Protein AF-A0A1G0NP08-F1 (afdb_monomer_lite)

Radius of gyration: 35.67 Å; chains: 1; bounding box: 96×54×101 Å

Sequence (300 aa):
MKPKILCPECQTEIKLGTEVCPKCGKSLEWSDVESDPRSDSLGASDYESDSAGRSCPSCGSPNTAEAEYCSSCGVRLQGAKGKQQRKSAQRSDRSRDARKKDAESSPLFSPKVIFGFLGVLVIFVLAMEFFSGREQAPVSLQSNPGTQQLQMPAANLQIAAQITDLEKQVAANPTDYTSMLTLANLAHDGRFFDKAIAYYKRYLEKNPKDANARVDLGICYFETDKLDEAQAEMKSALKYDPKHIQAHFNLGIVTLKARKFQESNEWFRKTIAIAPPNSEMGQQAKQFLEQHSSPLIQNK

Foldseek 3Di:
DDDFFADPPPRDTDDPPDQADPPPRDGDDPVPRDDDPPPPDDDDDDPDDDFPWDADPVPRDTHTPQDQADPPPRHGDPDNDDPDDDDDDDDDDDDDDDDDDDDDDDDPDDPVVVCVVVVVVVVVVVVVVVVVPDDDDPDDPDDDDDPPPVCLPPVLVVLVVVLVVLVVVCVVPVPPLVSLQVSLVSCLVSLVLVSNLVSLVSSCVPVVLPLVSLQSNLVSCVSVVVLVSSLVSLVSSCVNVVLPLSSLLVNLVSCVVVVVLVSNLVSLVSSLVRPPPPDPSVVVSVVSCVVRVDPVSVPD

pLDDT: mean 76.41, std 22.99, range [31.27, 98.81]

Secondary structure (DSSP, 8-state):
-PPPEE-TTT--EE-TT-SB-TTT--B--TTS----TT---------------EE-TTT--EE-TT-SB-TTT--B-TT----------------------------S--HHHHHHHHHHHHHHHHHHHHHT---------------------HHHHHHHHHHHHHHHHHHH-TT-HHHHHHHHHHHHHTT-HHHHHHHHHHHHTT-TT-HHHHHHHHHHHHHTT-HHHHHHHHHHHHHH-TT-HHHHHHHHHHHHHTT-HHHHHHHHHHHHHHSPTT-HHHHHHHHHHHHH--TTTTT-

Structure (mmCIF, N/CA/C/O backbone):
data_AF-A0A1G0NP08-F1
#
_entry.id   AF-A0A1G0NP08-F1
#
loop_
_atom_site.group_PDB
_atom_site.id
_atom_site.type_symbol
_atom_site.label_atom_id
_atom_site.label_alt_id
_atom_site.label_comp_id
_atom_site.label_asym_id
_atom_site.label_entity_id
_atom_site.label_seq_id
_atom_site.pdbx_PDB_ins_code
_atom_site.Cartn_x
_atom_site.Cartn_y
_atom_site.Cartn_z
_atom_site.occupancy
_atom_site.B_iso_or_equiv
_atom_site.auth_seq_id
_atom_site.auth_comp_id
_atom_site.auth_asym_id
_atom_site.auth_atom_id
_atom_site.pdbx_PDB_model_num
ATOM 1 N N . MET A 1 1 ? -15.945 5.885 55.035 1.00 49.22 1 MET A N 1
ATOM 2 C CA . MET A 1 1 ? -15.048 7.045 54.817 1.00 49.22 1 MET A CA 1
ATOM 3 C C . MET A 1 1 ? -14.572 6.978 53.373 1.00 49.22 1 MET A C 1
ATOM 5 O O . MET A 1 1 ? -14.264 5.880 52.935 1.00 49.22 1 MET A O 1
ATOM 9 N N . LYS A 1 2 ? -14.609 8.074 52.602 1.00 54.34 2 LYS A N 1
ATOM 10 C CA . LYS A 1 2 ? -14.154 8.047 51.198 1.00 54.34 2 LYS A CA 1
ATOM 11 C C . LYS A 1 2 ? -12.621 7.917 51.168 1.00 54.34 2 LYS A C 1
ATOM 13 O O . LYS A 1 2 ? -11.985 8.642 51.937 1.00 54.34 2 LYS A O 1
ATOM 18 N N . PRO A 1 3 ? -12.037 7.029 50.345 1.00 64.12 3 PRO A N 1
ATOM 19 C CA . PRO A 1 3 ? -10.587 6.912 50.241 1.00 64.12 3 PRO A CA 1
ATOM 20 C C . PRO A 1 3 ? -10.003 8.221 49.698 1.00 64.12 3 PRO A C 1
ATOM 22 O O . PRO A 1 3 ? -10.537 8.806 48.753 1.00 64.12 3 PRO A O 1
ATOM 25 N N . LYS A 1 4 ? -8.935 8.703 50.338 1.00 81.31 4 LYS A N 1
ATOM 26 C CA . LYS A 1 4 ? -8.195 9.893 49.909 1.00 81.31 4 LYS A CA 1
ATOM 27 C C . LYS A 1 4 ? -7.106 9.467 48.934 1.00 81.31 4 LYS A C 1
ATOM 29 O O . LYS A 1 4 ? -6.349 8.554 49.243 1.00 81.31 4 LYS A O 1
ATOM 34 N N . ILE A 1 5 ? -7.015 10.137 47.790 1.00 84.94 5 ILE A N 1
ATOM 35 C CA . ILE A 1 5 ? -5.965 9.892 46.796 1.00 84.94 5 ILE A CA 1
ATOM 36 C C . ILE A 1 5 ? -4.856 10.913 47.045 1.00 84.94 5 ILE A C 1
ATOM 38 O O . ILE A 1 5 ? -5.128 12.113 47.105 1.00 84.94 5 ILE A O 1
ATOM 42 N N . LEU A 1 6 ? -3.621 10.449 47.221 1.00 87.19 6 LEU A N 1
ATOM 43 C CA . LEU A 1 6 ? -2.468 11.300 47.511 1.00 87.19 6 LEU A CA 1
ATOM 44 C C . LEU A 1 6 ? -1.509 11.319 46.321 1.00 87.19 6 LEU A C 1
ATOM 46 O O . LEU A 1 6 ? -1.259 10.294 45.694 1.00 87.19 6 LEU A O 1
ATOM 50 N N . CYS A 1 7 ? -0.951 12.490 46.016 1.00 84.75 7 CYS A N 1
ATOM 51 C CA . CYS A 1 7 ? 0.122 12.604 45.034 1.00 84.75 7 CYS A CA 1
ATOM 52 C C . CYS A 1 7 ? 1.361 11.822 45.517 1.00 84.75 7 CYS A C 1
ATOM 54 O O . CYS A 1 7 ? 1.831 12.096 46.626 1.00 84.75 7 CYS A O 1
ATOM 56 N N . PRO A 1 8 ? 1.950 10.935 44.693 1.00 84.25 8 PRO A N 1
ATOM 57 C CA . PRO A 1 8 ? 3.065 10.083 45.112 1.00 84.25 8 PRO A CA 1
ATOM 58 C C . PRO A 1 8 ? 4.340 10.8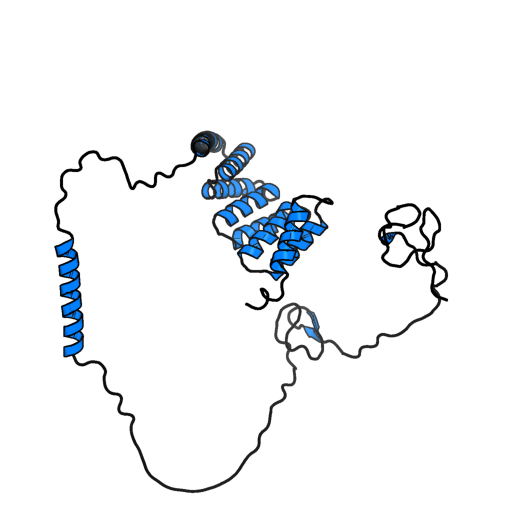65 45.459 1.00 84.25 8 PRO A C 1
ATOM 60 O O . PRO A 1 8 ? 5.184 10.371 46.198 1.00 84.25 8 PRO A O 1
ATOM 63 N N . GLU A 1 9 ? 4.490 12.094 44.960 1.00 89.06 9 GLU A N 1
ATOM 64 C CA . GLU A 1 9 ? 5.708 12.889 45.151 1.00 89.06 9 GLU A CA 1
ATOM 65 C C . GLU A 1 9 ? 5.615 13.903 46.293 1.00 89.06 9 GLU A C 1
ATOM 67 O O . GLU A 1 9 ? 6.567 14.066 47.048 1.00 89.06 9 GLU A O 1
ATOM 72 N N . CYS A 1 10 ? 4.474 14.578 46.455 1.00 90.69 10 CYS A N 1
ATOM 73 C CA . CYS A 1 10 ? 4.324 15.642 47.457 1.00 90.69 10 CYS A CA 1
ATOM 74 C C . CYS A 1 10 ? 3.239 15.374 48.510 1.00 90.69 10 CYS A C 1
ATOM 76 O O . CYS A 1 10 ? 2.942 16.265 49.314 1.00 90.69 10 CYS A O 1
ATOM 78 N N . GLN A 1 11 ? 2.623 14.184 48.481 1.00 89.62 11 GLN A N 1
ATOM 79 C CA . GLN A 1 11 ? 1.638 13.695 49.458 1.00 89.62 11 GLN A CA 1
ATOM 80 C C . GLN A 1 11 ? 0.413 14.608 49.639 1.00 89.62 11 GLN A C 1
ATOM 82 O O . GLN A 1 11 ? -0.258 14.596 50.667 1.00 89.62 11 GLN A O 1
ATOM 87 N N . THR A 1 12 ? 0.112 15.438 48.639 1.00 89.56 12 THR A N 1
ATOM 88 C CA . THR A 1 12 ? -1.056 16.328 48.659 1.00 89.56 12 THR A CA 1
ATOM 89 C C . THR A 1 12 ? -2.285 15.594 48.149 1.00 89.56 12 THR A C 1
ATOM 91 O O . THR A 1 12 ? -2.185 14.827 47.193 1.00 89.56 12 THR A O 1
ATOM 94 N N . GLU A 1 13 ? -3.432 15.829 48.784 1.00 90.69 13 GLU A N 1
ATOM 95 C CA . GLU A 1 13 ? -4.708 15.227 48.394 1.00 90.69 13 GLU A CA 1
ATOM 96 C C . GLU A 1 13 ? -5.130 15.724 47.002 1.00 90.69 13 GLU A C 1
ATOM 98 O O . GLU A 1 13 ? -5.158 16.928 46.736 1.00 90.69 13 GLU A O 1
ATOM 103 N N . ILE A 1 14 ? -5.427 14.786 46.104 1.00 88.12 14 ILE A N 1
ATOM 104 C CA . ILE A 1 14 ? -5.796 15.031 44.705 1.00 88.12 14 ILE A CA 1
ATOM 105 C C . ILE A 1 14 ? -7.137 14.364 44.380 1.00 88.12 14 ILE A C 1
ATOM 107 O O . ILE A 1 14 ? -7.556 13.410 45.034 1.00 88.12 14 ILE A O 1
ATOM 111 N N . LYS A 1 15 ? -7.840 14.878 43.365 1.00 87.38 15 LYS A N 1
ATOM 112 C CA . LYS A 1 15 ? -9.115 14.309 42.898 1.00 87.38 15 LYS A CA 1
ATOM 113 C C . LYS A 1 15 ? -8.871 13.254 41.818 1.00 87.38 15 LYS A C 1
ATOM 115 O O . LYS A 1 15 ? -7.939 13.394 41.025 1.00 87.38 15 LYS A O 1
ATOM 120 N N . LEU A 1 16 ? -9.741 12.245 41.756 1.00 80.50 16 LEU A N 1
ATOM 121 C CA . LEU A 1 16 ? -9.755 11.253 40.676 1.00 80.50 16 LEU A CA 1
ATOM 122 C C . LEU A 1 16 ? -9.834 11.961 39.309 1.00 80.50 16 LEU A C 1
ATOM 124 O O . LEU A 1 16 ? -10.677 12.841 39.135 1.00 80.50 16 LEU A O 1
ATOM 128 N N . GLY A 1 17 ? -8.952 11.606 38.372 1.00 79.00 17 GLY A N 1
ATOM 129 C CA . GLY A 1 17 ? -8.873 12.217 37.036 1.00 79.00 17 GLY A CA 1
ATOM 130 C C . GLY A 1 17 ? -8.026 13.494 36.931 1.00 79.00 17 GLY A C 1
ATOM 131 O O . GLY A 1 17 ? -8.016 14.133 35.887 1.00 79.00 17 GLY A O 1
ATOM 132 N N . THR A 1 18 ? -7.306 13.891 37.985 1.00 83.69 18 THR A N 1
ATOM 133 C CA . THR A 1 18 ? -6.294 14.962 37.903 1.00 83.69 18 THR A CA 1
ATOM 134 C C . THR A 1 18 ? -5.079 14.499 37.081 1.00 83.69 18 THR A C 1
ATOM 136 O O . THR A 1 18 ? -4.408 13.552 37.474 1.00 83.69 18 THR A O 1
ATOM 139 N N . GLU A 1 19 ? -4.764 15.169 35.970 1.00 87.25 19 GLU A N 1
ATOM 140 C CA . GLU A 1 19 ? -3.616 14.819 35.105 1.00 87.25 19 GLU A CA 1
ATOM 141 C C . GLU A 1 19 ? -2.275 15.370 35.618 1.00 87.25 19 GLU A C 1
ATOM 143 O O . GLU A 1 19 ? -1.219 14.794 35.360 1.00 87.25 19 GLU A O 1
ATOM 148 N N . VAL A 1 20 ? -2.304 16.484 36.359 1.00 90.38 20 VAL A N 1
ATOM 149 C CA . VAL A 1 20 ? -1.112 17.158 36.892 1.00 90.38 20 VAL A CA 1
ATOM 150 C C . VAL A 1 20 ? -1.356 17.598 38.332 1.00 90.38 20 VAL A C 1
ATOM 152 O O . VAL A 1 20 ? -2.355 18.251 38.633 1.00 90.38 20 VAL A O 1
ATOM 155 N N . CYS A 1 21 ? -0.438 17.268 39.243 1.00 88.44 21 CYS A N 1
ATOM 156 C CA . CYS A 1 21 ? -0.546 17.669 40.640 1.00 88.44 21 CYS A CA 1
ATOM 157 C C . CYS A 1 21 ? -0.513 19.206 40.773 1.00 88.44 21 CYS A C 1
ATOM 159 O O . CYS A 1 21 ? 0.484 19.822 40.393 1.00 88.44 21 CYS A O 1
ATOM 161 N N . PRO A 1 22 ? -1.521 19.841 41.400 1.00 86.94 22 PRO A N 1
ATOM 162 C CA . PRO A 1 22 ? -1.592 21.300 41.501 1.00 86.94 22 PRO A CA 1
ATOM 163 C C . PRO A 1 22 ? -0.536 21.910 42.433 1.00 86.94 22 PRO A C 1
ATOM 165 O O . PRO A 1 22 ? -0.351 23.122 42.428 1.00 86.94 22 PRO A O 1
ATOM 168 N N . LYS A 1 23 ? 0.141 21.095 43.257 1.00 91.75 23 LYS A N 1
ATOM 169 C CA . LYS A 1 23 ? 1.166 21.570 44.195 1.00 91.75 23 LYS A CA 1
ATOM 170 C C . LYS A 1 23 ? 2.585 21.446 43.646 1.00 91.75 23 LYS A C 1
ATOM 172 O O . LYS A 1 23 ? 3.348 22.395 43.769 1.00 91.75 23 LYS A O 1
ATOM 177 N N . CYS A 1 24 ? 2.957 20.287 43.096 1.00 91.00 24 CYS A N 1
ATOM 178 C CA . CYS A 1 24 ? 4.326 20.039 42.623 1.00 91.00 24 CYS A CA 1
ATOM 179 C C . CYS A 1 24 ? 4.470 20.001 41.096 1.00 91.00 24 CYS A C 1
ATOM 181 O O . CYS A 1 24 ? 5.590 19.945 40.607 1.00 91.00 24 CYS A O 1
ATOM 183 N N . GLY A 1 25 ? 3.369 20.032 40.338 1.00 87.06 25 GLY A N 1
ATOM 184 C CA . GLY A 1 25 ? 3.409 20.024 38.873 1.00 87.06 25 GLY A CA 1
ATOM 185 C C . GLY A 1 25 ? 3.711 18.662 38.242 1.00 87.06 25 GLY A C 1
ATOM 186 O O . GLY A 1 25 ? 3.886 18.584 37.030 1.00 87.06 25 GLY A O 1
ATOM 187 N N . LYS A 1 26 ? 3.760 17.578 39.026 1.00 87.00 26 LYS A N 1
ATOM 188 C CA . LYS A 1 26 ? 3.987 16.225 38.501 1.00 87.00 26 LYS A CA 1
ATOM 189 C C . LYS A 1 26 ? 2.815 15.733 37.667 1.00 87.00 26 LYS A C 1
ATOM 191 O O . LYS A 1 26 ? 1.680 15.775 38.141 1.00 87.00 26 LYS A O 1
ATOM 196 N N . SER A 1 27 ? 3.104 15.221 36.474 1.00 88.19 27 SER A N 1
ATOM 197 C CA . SER A 1 27 ? 2.138 14.467 35.676 1.00 88.19 27 SER A CA 1
ATOM 198 C C . SER A 1 27 ? 1.813 13.140 36.368 1.00 88.19 27 SER A C 1
ATOM 200 O O . SER A 1 27 ? 2.706 12.469 36.888 1.00 88.19 27 SER A O 1
ATOM 202 N N . LEU A 1 28 ? 0.526 12.817 36.449 1.00 83.88 28 LEU A N 1
ATOM 203 C CA . LEU A 1 28 ? -0.001 11.657 37.157 1.00 83.88 28 LEU A CA 1
ATOM 204 C C . LEU A 1 28 ? -0.476 10.625 36.130 1.00 83.88 28 LEU A C 1
ATOM 206 O O . LEU A 1 28 ? -1.482 10.843 35.456 1.00 83.88 28 LEU A O 1
ATOM 210 N N . GLU A 1 29 ? 0.226 9.496 36.034 1.00 77.94 29 GLU A N 1
ATOM 211 C CA . GLU A 1 29 ? -0.256 8.328 35.294 1.00 77.94 29 GLU A CA 1
ATOM 212 C C . GLU A 1 29 ? -1.091 7.443 36.230 1.00 77.94 29 GLU A C 1
ATOM 214 O O . GLU A 1 29 ? -0.631 6.967 37.267 1.00 77.94 29 GLU A O 1
ATOM 219 N N . TRP A 1 30 ? -2.366 7.257 35.885 1.00 68.06 30 TRP A N 1
ATOM 220 C CA . TRP A 1 30 ? -3.355 6.567 36.724 1.00 68.06 30 TRP A CA 1
ATOM 221 C C . TRP A 1 30 ? -3.182 5.040 36.757 1.00 68.06 30 TRP A C 1
ATOM 223 O O . TRP A 1 30 ? -3.922 4.366 37.469 1.00 68.06 30 TRP A O 1
ATOM 233 N N . SER A 1 31 ? -2.207 4.501 36.019 1.00 60.66 31 SER A N 1
ATOM 234 C CA . SER A 1 31 ? -1.764 3.105 36.115 1.00 60.66 31 SER A CA 1
ATOM 235 C C . SER A 1 31 ? -1.008 2.804 37.411 1.00 60.66 31 SER A C 1
ATOM 237 O O . SER A 1 31 ? -0.974 1.648 37.820 1.00 60.66 31 SER A O 1
ATOM 239 N N . ASP A 1 32 ? -0.457 3.831 38.068 1.00 48.69 32 ASP A N 1
ATOM 240 C CA . ASP A 1 32 ? 0.480 3.673 39.190 1.00 48.69 32 ASP A CA 1
ATOM 241 C C . ASP A 1 32 ? -0.132 4.086 40.543 1.00 48.69 32 ASP A C 1
ATOM 243 O O . ASP A 1 32 ? 0.545 4.119 41.572 1.00 48.69 32 ASP A O 1
ATOM 247 N N . VAL A 1 33 ? -1.424 4.433 40.564 1.00 51.41 33 VAL A N 1
ATOM 248 C CA . VAL A 1 33 ? -2.141 4.806 41.790 1.00 51.41 33 VAL A CA 1
ATOM 249 C C . VAL A 1 33 ? -2.792 3.552 42.372 1.00 51.41 33 VAL A C 1
ATOM 251 O O . VAL A 1 33 ? -3.967 3.278 42.132 1.00 51.41 33 VAL A O 1
ATOM 254 N N . GLU A 1 34 ? -2.017 2.778 43.133 1.00 46.94 34 GLU A N 1
ATOM 255 C CA . GLU A 1 34 ? -2.535 1.653 43.916 1.00 46.94 34 GLU A CA 1
ATOM 256 C C . GLU A 1 34 ? -3.591 2.151 44.917 1.00 46.94 34 GLU A C 1
ATOM 258 O O . GLU A 1 34 ? -3.329 2.978 45.797 1.00 46.94 34 GLU A O 1
ATOM 263 N N . SER A 1 35 ? -4.818 1.649 44.779 1.00 50.28 35 SER A N 1
ATOM 264 C CA . SER A 1 35 ? -5.836 1.747 45.819 1.00 50.28 35 SER A CA 1
ATOM 265 C C . SER A 1 35 ? -5.404 0.917 47.028 1.00 50.28 35 SER A C 1
ATOM 267 O O . SER A 1 35 ? -5.019 -0.237 46.866 1.00 50.28 35 SER A O 1
ATOM 269 N N . ASP A 1 36 ? -5.489 1.520 48.217 1.00 38.28 36 ASP A N 1
ATOM 270 C CA . ASP A 1 36 ? -5.170 0.951 49.535 1.00 38.28 36 ASP A CA 1
ATOM 271 C C . ASP A 1 36 ? -5.326 -0.592 49.615 1.00 38.28 36 ASP A C 1
ATOM 273 O O . ASP A 1 36 ? -6.450 -1.097 49.487 1.00 38.28 36 ASP A O 1
ATOM 277 N N . PRO A 1 37 ? -4.243 -1.350 49.887 1.00 42.66 37 PRO A N 1
ATOM 278 C CA . PRO A 1 37 ? -4.252 -2.816 49.954 1.00 42.66 37 PRO A CA 1
ATOM 279 C C . PRO A 1 37 ? -5.018 -3.391 51.164 1.00 42.66 37 PRO A C 1
ATOM 281 O O . PRO A 1 37 ? -4.927 -4.582 51.454 1.00 42.66 37 PRO A O 1
ATOM 284 N N . ARG A 1 38 ? -5.787 -2.578 51.899 1.00 43.69 38 ARG A N 1
ATOM 285 C CA . ARG A 1 38 ? -6.625 -3.011 53.033 1.00 43.69 38 ARG A CA 1
ATOM 286 C C . ARG A 1 38 ? -8.104 -3.230 52.701 1.00 43.69 38 ARG A C 1
ATOM 288 O O . ARG A 1 38 ? -8.913 -3.271 53.626 1.00 43.69 38 ARG A O 1
ATOM 295 N N . SER A 1 39 ? -8.481 -3.377 51.429 1.00 41.53 39 SER A N 1
ATOM 296 C CA . SER A 1 39 ? -9.894 -3.582 51.049 1.00 41.53 39 SER A CA 1
ATOM 297 C C . SER A 1 39 ? -10.248 -4.938 50.424 1.00 41.53 39 SER A C 1
ATOM 299 O O . SER A 1 39 ? -11.429 -5.187 50.190 1.00 41.53 39 SER A O 1
ATOM 301 N N . ASP A 1 40 ? -9.297 -5.871 50.299 1.00 36.81 40 ASP A N 1
ATOM 302 C CA . ASP A 1 40 ? -9.560 -7.248 49.843 1.00 36.81 40 ASP A CA 1
ATOM 303 C C . ASP A 1 40 ? -10.128 -8.139 50.962 1.00 36.81 40 ASP A C 1
ATOM 305 O O . ASP A 1 40 ? -9.605 -9.191 51.321 1.00 36.81 40 ASP A O 1
ATOM 309 N N . SER A 1 41 ? -11.234 -7.704 51.550 1.00 41.34 41 SER A N 1
ATOM 310 C CA . SER A 1 41 ? -12.140 -8.572 52.291 1.00 41.34 41 SER A CA 1
ATOM 311 C C . SER A 1 41 ? -13.498 -7.893 52.306 1.00 41.34 41 SER A C 1
ATOM 313 O O . SER A 1 41 ? -13.663 -6.931 53.049 1.00 41.34 41 SER A O 1
ATOM 315 N N . LEU A 1 42 ? -14.397 -8.367 51.436 1.00 38.34 42 LEU A N 1
ATOM 316 C CA . LEU A 1 42 ? -15.846 -8.126 51.282 1.00 38.34 42 LEU A CA 1
ATOM 317 C C . LEU A 1 42 ? -16.086 -8.164 49.761 1.00 38.34 42 LEU A C 1
ATOM 319 O O . LEU A 1 42 ? -15.847 -7.194 49.062 1.00 38.34 42 LEU A O 1
ATOM 323 N N . GLY A 1 43 ? -16.386 -9.301 49.153 1.00 31.27 43 GLY A N 1
ATOM 324 C CA . GLY A 1 43 ? -17.625 -10.033 49.366 1.00 31.27 43 GLY A CA 1
ATOM 325 C C . GLY A 1 43 ? -18.332 -10.095 48.014 1.00 31.27 43 GLY A C 1
ATOM 326 O O . GLY A 1 43 ? -18.459 -9.085 47.328 1.00 31.27 43 GLY A O 1
ATOM 327 N N . ALA A 1 44 ? -18.713 -11.303 47.616 1.00 39.78 44 ALA A N 1
ATOM 328 C CA . ALA A 1 44 ? -19.508 -11.566 46.433 1.00 39.78 44 ALA A CA 1
ATOM 329 C C . ALA A 1 44 ? -20.751 -10.660 46.370 1.00 39.78 44 ALA A C 1
ATOM 331 O O . ALA A 1 44 ? -21.453 -10.493 47.366 1.00 39.78 44 ALA A O 1
ATOM 332 N N . SER A 1 45 ? -21.049 -10.139 45.184 1.00 34.19 45 SER A N 1
ATOM 333 C CA . SER A 1 45 ? -22.429 -9.880 44.782 1.00 34.19 45 SER A CA 1
ATOM 334 C C . SER A 1 45 ? -22.563 -10.158 43.290 1.00 34.19 45 SER A C 1
ATOM 336 O O . SER A 1 45 ? -22.259 -9.316 42.444 1.00 34.19 45 SER A O 1
ATOM 338 N N . ASP A 1 46 ? -22.907 -11.406 43.006 1.00 35.06 46 ASP A N 1
ATOM 339 C CA . ASP A 1 46 ? -23.990 -11.812 42.115 1.00 35.06 46 ASP A CA 1
ATOM 340 C C . ASP A 1 46 ? -24.496 -10.724 41.158 1.00 35.06 46 ASP A C 1
ATOM 342 O O . ASP A 1 46 ? -25.320 -9.877 41.504 1.00 35.06 46 ASP A O 1
ATOM 346 N N . TYR A 1 47 ? -24.037 -10.801 39.909 1.00 34.19 47 TYR A N 1
ATOM 347 C CA . TYR A 1 47 ? -24.819 -10.336 38.770 1.00 34.19 47 TYR A CA 1
ATOM 348 C C . TYR A 1 47 ? -25.407 -11.578 38.094 1.00 34.19 47 TYR A C 1
ATOM 350 O O . TYR A 1 47 ? -24.940 -12.038 37.053 1.00 34.19 47 TYR A O 1
ATOM 358 N N . GLU A 1 48 ? -26.407 -12.173 38.746 1.00 41.75 48 GLU A N 1
ATOM 359 C CA . GLU A 1 48 ? -27.341 -13.078 38.084 1.00 41.75 48 GLU A CA 1
ATOM 360 C C . GLU A 1 48 ? -28.123 -12.259 37.051 1.00 41.75 48 GLU A C 1
ATOM 362 O O . GLU A 1 48 ? -28.989 -11.452 37.385 1.00 41.75 48 GLU A O 1
ATOM 367 N N . SER A 1 49 ? -27.802 -12.451 35.772 1.00 41.12 49 SER A N 1
ATOM 368 C CA . SER A 1 49 ? -28.736 -12.147 34.693 1.00 41.12 49 SER A CA 1
ATOM 369 C C . SER A 1 49 ? -29.141 -13.457 34.035 1.00 41.12 49 SER A C 1
ATOM 371 O O . SER A 1 49 ? -28.413 -14.012 33.206 1.00 41.12 49 SER A O 1
ATOM 373 N N . ASP A 1 50 ? -30.313 -13.935 34.434 1.00 42.03 50 ASP A N 1
ATOM 374 C CA . ASP A 1 50 ? -31.058 -15.013 33.806 1.00 42.03 50 ASP A CA 1
ATOM 375 C C . ASP A 1 50 ? -31.295 -14.711 32.322 1.00 42.03 50 ASP A C 1
ATOM 377 O O . ASP A 1 50 ? -32.221 -14.000 31.938 1.00 42.03 50 ASP A O 1
ATOM 381 N N . SER A 1 51 ? -30.473 -15.286 31.453 1.00 49.09 51 SER A N 1
ATOM 382 C CA . SER A 1 51 ? -30.909 -15.652 30.108 1.00 49.09 51 SER A CA 1
ATOM 383 C C . SER A 1 51 ? -30.062 -16.826 29.638 1.00 49.09 51 SER A C 1
ATOM 385 O O . SER A 1 51 ? -28.865 -16.704 29.390 1.00 49.09 51 SER A O 1
ATOM 387 N N . ALA A 1 52 ? -30.676 -18.005 29.558 1.00 50.84 52 ALA A N 1
ATOM 388 C CA . ALA A 1 52 ? -30.057 -19.182 28.967 1.00 50.84 52 ALA A CA 1
ATOM 389 C C . ALA A 1 52 ? -29.737 -18.881 27.491 1.00 50.84 52 ALA A C 1
ATOM 391 O O . ALA A 1 52 ? -30.600 -18.972 26.616 1.00 50.84 52 ALA A O 1
ATOM 392 N N . GLY A 1 53 ? -28.507 -18.444 27.225 1.00 65.38 53 GLY A N 1
ATOM 393 C CA . GLY A 1 53 ? -28.023 -18.164 25.881 1.00 65.38 53 GLY A CA 1
ATOM 394 C C . GLY A 1 53 ? -27.955 -19.440 25.042 1.00 65.38 53 GLY A C 1
ATOM 395 O O . GLY A 1 53 ? -27.680 -20.527 25.548 1.00 65.38 53 GLY A O 1
ATOM 396 N N . ARG A 1 54 ? -28.198 -19.310 23.737 1.00 81.50 54 ARG A N 1
ATOM 397 C CA . ARG A 1 54 ? -28.082 -20.403 22.764 1.00 81.50 54 ARG A CA 1
ATOM 398 C C . ARG A 1 54 ? -26.828 -20.240 21.920 1.00 81.50 54 ARG A C 1
ATOM 400 O O . ARG A 1 54 ? -26.472 -19.126 21.538 1.00 81.50 54 ARG A O 1
ATOM 407 N N . SER A 1 55 ? -26.173 -21.346 21.589 1.00 87.62 55 SER A N 1
ATOM 408 C CA . SER A 1 55 ? -25.051 -21.341 20.653 1.00 87.62 55 SER A CA 1
ATOM 409 C C . SER A 1 55 ? -25.547 -21.321 19.207 1.00 87.62 55 SER A C 1
ATOM 411 O O . SER A 1 55 ? -26.553 -21.938 18.850 1.00 87.62 55 SER A O 1
ATOM 413 N N . CYS A 1 56 ? -24.846 -20.579 18.353 1.00 86.19 56 CYS A N 1
ATOM 414 C CA . CYS A 1 56 ? -25.119 -20.561 16.924 1.00 86.19 56 CYS A CA 1
ATOM 415 C C . CYS A 1 56 ? -24.789 -21.936 16.310 1.00 86.19 56 CYS A C 1
ATOM 417 O O . CYS A 1 56 ? -23.646 -22.376 16.428 1.00 86.19 56 CYS A O 1
ATOM 419 N N . PRO A 1 57 ? -25.710 -22.592 15.580 1.00 82.00 57 PRO A N 1
ATOM 420 C CA . PRO A 1 57 ? -25.438 -23.895 14.969 1.00 82.00 57 PRO A CA 1
ATOM 421 C C . PRO A 1 57 ? -24.416 -23.827 13.824 1.00 82.00 57 PRO A C 1
ATOM 423 O O . PRO A 1 57 ? -23.854 -24.849 13.452 1.00 82.00 57 PRO A O 1
ATOM 426 N N . SER A 1 58 ? -24.169 -22.637 13.261 1.00 87.69 58 SER A N 1
ATOM 427 C CA . SER A 1 58 ? -23.224 -22.459 12.152 1.00 87.69 58 SER A CA 1
ATOM 428 C C . SER A 1 58 ? -21.801 -22.120 12.599 1.00 87.69 58 SER A C 1
ATOM 430 O O . SER A 1 58 ? -20.863 -22.493 11.905 1.00 87.69 58 SER A O 1
ATOM 432 N N . CYS A 1 59 ? -21.621 -21.377 13.698 1.00 88.00 59 CYS A N 1
ATOM 433 C CA . CYS A 1 59 ? -20.298 -20.892 14.125 1.00 88.00 59 CYS A CA 1
ATOM 434 C C . CYS A 1 59 ? -19.998 -21.085 15.619 1.00 88.00 59 CYS A C 1
ATOM 436 O O . CYS A 1 59 ? -18.919 -20.727 16.075 1.00 88.00 59 CYS A O 1
ATOM 438 N N . GLY A 1 60 ? -20.945 -21.612 16.397 1.00 85.00 60 GLY A N 1
ATOM 439 C CA . 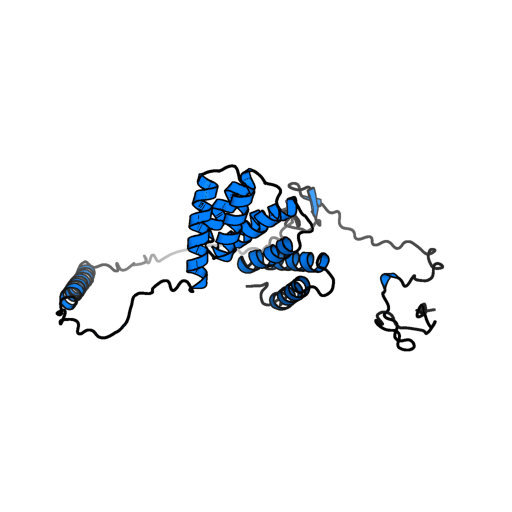GLY A 1 60 ? -20.778 -21.877 17.826 1.00 85.00 60 GLY A CA 1
ATOM 440 C C . GLY A 1 60 ? -20.854 -20.653 18.740 1.00 85.00 60 GLY A C 1
ATOM 441 O O . GLY A 1 60 ? -20.819 -20.826 19.955 1.00 85.00 60 GLY A O 1
ATOM 442 N N . SER A 1 61 ? -20.992 -19.429 18.212 1.00 88.56 61 SER A N 1
ATOM 443 C CA . SER A 1 61 ? -20.984 -18.228 19.056 1.00 88.56 61 SER A CA 1
ATOM 444 C C . SER A 1 61 ? -22.190 -18.183 20.010 1.00 88.56 61 SER A C 1
ATOM 446 O O . SER A 1 61 ? -23.303 -18.555 19.611 1.00 88.56 61 SER A O 1
ATOM 448 N N . PRO A 1 62 ? -22.011 -17.714 21.256 1.00 88.62 62 PRO A N 1
ATOM 449 C CA . PRO A 1 62 ? -23.116 -17.533 22.187 1.00 88.62 62 PRO A CA 1
ATOM 450 C C . PRO A 1 62 ? -23.997 -16.363 21.737 1.00 88.62 62 PRO A C 1
ATOM 452 O O . PRO A 1 62 ? -23.505 -15.322 21.303 1.00 88.62 62 PRO A O 1
ATOM 455 N N . ASN A 1 63 ? -25.310 -16.543 21.816 1.00 86.00 63 ASN A N 1
ATOM 456 C CA . ASN A 1 63 ? -26.317 -15.539 21.489 1.00 86.00 63 ASN A CA 1
ATOM 457 C C . ASN A 1 63 ? -27.404 -15.531 22.570 1.00 86.00 63 ASN A C 1
ATOM 459 O O . ASN A 1 63 ? -27.651 -16.556 23.209 1.00 86.00 63 ASN A O 1
ATOM 463 N N . THR A 1 64 ? -28.083 -14.398 22.754 1.00 85.69 64 THR A N 1
ATOM 464 C CA . THR A 1 64 ? -29.233 -14.315 23.669 1.00 85.69 64 THR A CA 1
ATOM 465 C C . THR A 1 64 ? -30.395 -15.176 23.159 1.00 85.69 64 THR A C 1
ATOM 467 O O . THR A 1 64 ? -30.484 -15.488 21.964 1.00 85.69 64 THR A O 1
ATOM 470 N N . ALA A 1 65 ? -31.295 -15.589 24.055 1.00 80.00 65 ALA A N 1
ATOM 471 C CA . ALA A 1 65 ? -32.438 -16.429 23.692 1.00 80.00 65 ALA A CA 1
ATOM 472 C C . ALA A 1 65 ? -33.380 -15.731 22.686 1.00 80.00 65 ALA A C 1
ATOM 474 O O . ALA A 1 65 ? -33.996 -16.388 21.844 1.00 80.00 65 ALA A O 1
ATOM 475 N N . GLU A 1 66 ? -33.437 -14.399 22.726 1.00 81.56 66 GLU A N 1
ATOM 476 C CA . GLU A 1 66 ? -34.286 -13.545 21.893 1.00 81.56 66 GLU A CA 1
ATOM 477 C C . GLU A 1 66 ? -33.641 -13.157 20.552 1.00 81.56 66 GLU A C 1
ATOM 479 O O . GLU A 1 66 ? -34.336 -12.644 19.673 1.00 81.56 66 GLU A O 1
ATOM 484 N N . ALA A 1 67 ? -32.335 -13.390 20.363 1.00 81.81 67 ALA A N 1
ATOM 485 C CA . ALA A 1 67 ? -31.619 -12.987 19.153 1.00 81.81 67 ALA A CA 1
ATOM 486 C C . ALA A 1 67 ? -32.165 -13.708 17.910 1.00 81.81 67 ALA A C 1
ATOM 488 O O . ALA A 1 67 ? -32.084 -14.932 17.807 1.00 81.81 67 ALA A O 1
ATOM 489 N N . GLU A 1 68 ? -32.696 -12.964 16.935 1.00 89.00 68 GLU A N 1
ATOM 490 C CA . GLU A 1 68 ? -33.221 -13.532 15.682 1.00 89.00 68 GLU A CA 1
ATOM 491 C C . GLU A 1 68 ? -32.097 -13.928 14.703 1.00 89.00 68 GLU A C 1
ATOM 493 O O . GLU A 1 68 ? -32.247 -14.873 13.923 1.00 89.00 68 GLU A O 1
ATOM 498 N N . TYR A 1 69 ? -30.941 -13.264 14.806 1.00 88.50 69 TYR A N 1
ATOM 499 C CA . TYR A 1 69 ? -29.740 -13.501 14.005 1.00 88.50 69 TYR A CA 1
ATOM 500 C C . TYR A 1 69 ? -28.506 -13.650 14.897 1.00 88.50 69 TYR A C 1
ATOM 502 O O . TYR A 1 69 ? -28.426 -13.051 15.967 1.00 88.50 69 TYR A O 1
ATOM 510 N N . CYS A 1 70 ? -27.541 -14.445 14.439 1.00 89.19 70 CYS A N 1
ATOM 511 C CA . CYS A 1 70 ? -26.259 -14.624 15.103 1.00 89.19 70 CYS A CA 1
ATOM 512 C C . CYS A 1 70 ? -25.435 -13.330 15.062 1.00 89.19 70 CYS A C 1
ATOM 514 O O . CYS A 1 70 ? -25.151 -12.821 13.978 1.00 89.19 70 CYS A O 1
ATOM 516 N N . SER A 1 71 ? -24.979 -12.856 16.220 1.00 85.69 71 SER A N 1
ATOM 517 C CA . SER A 1 71 ? -24.150 -11.649 16.356 1.00 85.69 71 SER A CA 1
ATOM 518 C C . SER A 1 71 ? -22.781 -11.752 15.676 1.00 85.69 71 SER A C 1
ATOM 520 O O . SER A 1 71 ? -22.198 -10.734 15.318 1.00 85.69 71 SER A O 1
ATOM 522 N N . SER A 1 72 ? -22.266 -12.970 15.485 1.00 90.12 72 SER A N 1
ATOM 523 C CA . SER A 1 72 ? -20.940 -13.209 14.907 1.00 90.12 72 SER A CA 1
ATOM 524 C C . SER A 1 72 ? -20.975 -13.455 13.398 1.00 90.12 72 SER A C 1
ATOM 526 O O . SER A 1 72 ? -20.144 -12.916 12.675 1.00 90.12 72 SER A O 1
ATOM 528 N N . CYS A 1 73 ? -21.914 -14.272 12.909 1.00 89.31 73 CYS A N 1
ATOM 529 C CA . CYS A 1 73 ? -21.931 -14.714 11.508 1.00 89.31 73 CYS A CA 1
ATOM 530 C C . CYS A 1 73 ? -23.200 -14.320 10.737 1.00 89.31 73 CYS A C 1
ATOM 532 O O . CYS A 1 73 ? -23.325 -14.660 9.565 1.00 89.31 73 CYS A O 1
ATOM 534 N N . GLY A 1 74 ? -24.171 -13.667 11.385 1.00 85.25 74 GLY A N 1
ATOM 535 C CA . GLY A 1 74 ? -25.393 -13.169 10.745 1.00 85.25 74 GLY A CA 1
ATOM 536 C C . GLY A 1 74 ? -26.424 -14.232 10.351 1.00 85.25 74 GLY A C 1
ATOM 537 O O . GLY A 1 74 ? -27.468 -13.889 9.801 1.00 85.25 74 GLY A O 1
ATOM 538 N N . VAL A 1 75 ? -26.186 -15.519 10.627 1.00 89.81 75 VAL A N 1
ATOM 539 C CA . VAL A 1 75 ? -27.148 -16.580 10.286 1.00 89.81 75 VAL A CA 1
ATOM 540 C C . VAL A 1 75 ? -28.406 -16.474 11.155 1.00 89.81 75 VAL A C 1
ATOM 542 O O . VAL A 1 75 ? -28.323 -16.182 12.349 1.00 89.81 75 VAL A O 1
ATOM 545 N N . ARG A 1 76 ? -29.584 -16.727 10.576 1.00 89.38 76 ARG A N 1
ATOM 546 C CA . ARG A 1 76 ? -30.861 -16.701 11.303 1.00 89.38 76 ARG A CA 1
ATOM 547 C C . ARG A 1 76 ? -30.939 -17.866 12.294 1.00 89.38 76 ARG A C 1
ATOM 549 O O . ARG A 1 76 ? -30.762 -19.023 11.918 1.00 89.38 76 ARG A O 1
ATOM 556 N N . LEU A 1 77 ? -31.253 -17.572 13.550 1.00 84.19 77 LEU A N 1
ATOM 557 C CA . LEU A 1 77 ? -31.315 -18.559 14.625 1.00 84.19 77 LEU A CA 1
ATOM 558 C C . LEU A 1 77 ? -32.766 -19.066 14.794 1.00 84.19 77 LEU A C 1
ATOM 560 O O . LEU A 1 77 ? -33.652 -18.334 15.242 1.00 84.19 77 LEU A O 1
ATOM 564 N N . GLN A 1 78 ? -33.039 -20.324 14.429 1.00 70.75 78 GLN A N 1
ATOM 565 C CA . GLN A 1 78 ? -34.391 -20.918 14.439 1.00 70.75 78 GLN A CA 1
ATOM 566 C C . GLN A 1 78 ? -35.015 -20.902 15.852 1.00 70.75 78 GLN A C 1
ATOM 568 O O . GLN A 1 78 ? -34.387 -21.366 16.796 1.00 70.75 78 GLN A O 1
A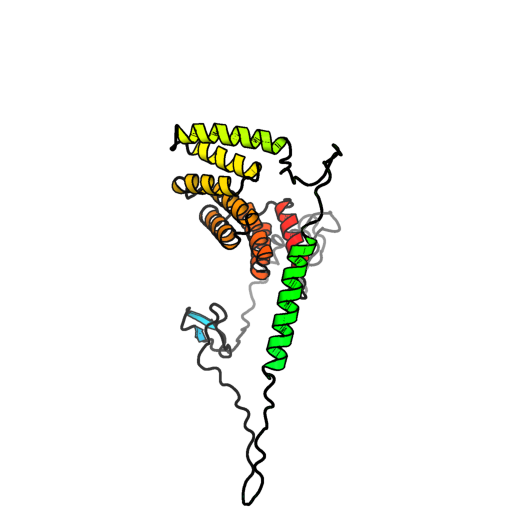TOM 573 N N . GLY A 1 79 ? -36.225 -20.346 16.026 1.00 61.50 79 GLY A N 1
ATOM 574 C CA . GLY A 1 79 ? -36.955 -20.349 17.314 1.00 61.50 79 GLY A CA 1
ATOM 575 C C . GLY A 1 79 ? -37.479 -18.999 17.830 1.00 61.50 79 GLY A C 1
ATOM 576 O O . GLY A 1 79 ? -38.197 -18.983 18.827 1.00 61.50 79 GLY A O 1
ATOM 577 N N . ALA A 1 80 ? -37.190 -17.876 17.161 1.00 51.84 80 ALA A N 1
ATOM 578 C CA . ALA A 1 80 ? -37.764 -16.577 17.525 1.00 51.84 80 ALA A CA 1
ATOM 579 C C . ALA A 1 80 ? -39.286 -16.574 17.260 1.00 51.84 80 ALA A C 1
ATOM 581 O O . ALA A 1 80 ? -39.734 -16.542 16.111 1.00 51.84 80 ALA A O 1
ATOM 582 N N . LYS A 1 81 ? -40.099 -16.677 18.321 1.00 43.59 81 LYS A N 1
ATOM 583 C CA . LYS A 1 81 ? -41.569 -16.671 18.237 1.00 43.59 81 LYS A CA 1
ATOM 584 C C . LYS A 1 81 ? -42.062 -15.302 17.754 1.00 43.59 81 LYS A C 1
ATOM 586 O O . LYS A 1 81 ? -42.186 -14.365 18.536 1.00 43.59 81 LYS A O 1
ATOM 591 N N . GLY A 1 82 ? -42.383 -15.201 16.466 1.00 39.41 82 GLY A N 1
ATOM 592 C CA . GLY A 1 82 ? -43.061 -14.041 15.892 1.00 39.41 82 GLY A CA 1
ATOM 593 C C . GLY A 1 82 ? -44.477 -13.886 16.454 1.00 39.41 82 GLY A C 1
ATOM 594 O O . GLY A 1 82 ? -45.289 -14.811 16.392 1.00 39.41 82 GLY A O 1
ATOM 595 N N . LYS A 1 83 ? -44.796 -12.700 16.986 1.00 37.09 83 LYS A N 1
ATOM 596 C CA . LYS A 1 83 ? -46.173 -12.293 17.294 1.00 37.09 83 LYS A CA 1
ATOM 597 C C . LYS A 1 83 ? -46.960 -12.180 15.983 1.00 37.09 83 LYS A C 1
ATOM 599 O O . LYS A 1 83 ? -46.889 -11.165 15.298 1.00 37.09 83 LYS A O 1
ATOM 604 N N . GLN A 1 84 ? -47.735 -13.209 15.648 1.00 41.72 84 GLN A N 1
ATOM 605 C CA . GLN A 1 84 ? -48.812 -13.101 14.664 1.00 41.72 84 GLN A CA 1
ATOM 606 C C . GLN A 1 84 ? -49.905 -12.181 15.223 1.00 41.72 84 GLN A C 1
ATOM 608 O O . GLN A 1 84 ? -50.602 -12.528 16.179 1.00 41.72 84 GLN A O 1
ATOM 613 N N . GLN A 1 85 ? -50.075 -11.006 14.618 1.00 39.75 85 GLN A N 1
ATOM 614 C CA . GLN A 1 85 ? -51.275 -10.202 14.817 1.00 39.75 85 GLN A CA 1
ATOM 615 C C . GLN A 1 85 ? -52.464 -10.908 14.158 1.00 39.75 85 GLN A C 1
ATOM 617 O O . GLN A 1 85 ? -52.598 -10.963 12.939 1.00 39.75 85 GLN A O 1
ATOM 622 N N . ARG A 1 86 ? -53.342 -11.444 15.005 1.00 37.03 86 ARG A N 1
ATOM 623 C CA . ARG A 1 86 ? -54.714 -11.810 14.660 1.00 37.03 86 ARG A CA 1
ATOM 624 C C . ARG A 1 86 ? -55.556 -10.538 14.525 1.00 37.03 86 ARG A C 1
ATOM 626 O O . ARG A 1 86 ? -55.622 -9.756 15.469 1.00 37.03 86 ARG A O 1
ATOM 633 N N . LYS A 1 87 ? -56.299 -10.402 13.424 1.00 38.81 87 LYS A N 1
ATOM 634 C CA . LYS A 1 87 ? -57.617 -9.750 13.435 1.00 38.81 87 LYS A CA 1
ATOM 635 C C . LYS A 1 87 ? -58.641 -10.656 12.748 1.00 38.81 87 LYS A C 1
ATOM 637 O O . LYS A 1 87 ? -58.575 -10.915 11.553 1.00 38.81 87 LYS A O 1
ATOM 642 N N . SER A 1 88 ? -59.540 -11.162 13.584 1.00 34.12 88 SER A N 1
ATOM 643 C CA . SER A 1 88 ? -60.827 -11.813 13.317 1.00 34.12 88 SER A CA 1
ATOM 644 C C . SER A 1 88 ? -61.759 -10.877 12.529 1.00 34.12 88 SER A C 1
ATOM 646 O O . SER A 1 88 ? -61.818 -9.692 12.836 1.00 34.12 88 SER A O 1
ATOM 648 N N . ALA A 1 89 ? -62.333 -11.320 11.409 1.00 36.00 89 ALA A N 1
ATOM 649 C CA . ALA A 1 89 ? -63.605 -12.047 11.257 1.00 36.00 89 ALA A CA 1
ATOM 650 C C . ALA A 1 89 ? -64.849 -11.142 11.229 1.00 36.00 89 ALA A C 1
ATOM 652 O O . ALA A 1 89 ? -65.225 -10.580 12.252 1.00 36.00 89 ALA A O 1
ATOM 653 N N . GLN A 1 90 ? -65.560 -11.128 10.095 1.00 37.38 90 GLN A N 1
ATOM 654 C CA . GLN A 1 90 ? -67.020 -11.040 10.105 1.00 37.38 90 GLN A CA 1
ATOM 655 C C . GLN A 1 90 ? -67.646 -11.662 8.849 1.00 37.38 90 GLN A C 1
ATOM 657 O O . GLN A 1 90 ? -67.012 -11.814 7.810 1.00 37.38 90 GLN A O 1
ATOM 662 N N . ARG A 1 91 ? -68.874 -12.132 9.060 1.00 34.78 91 ARG A N 1
ATOM 663 C CA . ARG A 1 91 ? -69.625 -13.181 8.366 1.00 34.78 91 ARG A CA 1
ATOM 664 C C . ARG A 1 91 ? -70.518 -12.645 7.237 1.00 34.78 91 ARG A C 1
ATOM 666 O O . ARG A 1 91 ? -71.016 -11.533 7.318 1.00 34.78 91 ARG A O 1
ATOM 673 N N . SER A 1 92 ? -70.813 -13.588 6.338 1.00 35.50 92 SER A N 1
ATOM 674 C CA . SER A 1 92 ? -72.102 -13.911 5.698 1.00 35.50 92 SER A CA 1
ATOM 675 C C . SER A 1 92 ? -72.740 -12.985 4.653 1.00 35.50 92 SER A C 1
ATOM 677 O O . SER A 1 92 ? -73.238 -11.910 4.955 1.00 35.50 92 SER A O 1
ATOM 679 N N . ASP A 1 93 ? -72.902 -13.621 3.491 1.00 34.25 93 ASP A N 1
ATOM 680 C CA . ASP A 1 93 ? -74.132 -13.791 2.708 1.00 34.25 93 ASP A CA 1
ATOM 681 C C . ASP A 1 93 ? -74.522 -12.815 1.586 1.00 34.25 93 ASP A C 1
ATOM 683 O O . ASP A 1 93 ? -74.822 -11.645 1.775 1.00 34.25 93 ASP A O 1
ATOM 687 N N . ARG A 1 94 ? -74.666 -13.464 0.419 1.00 33.62 94 ARG A N 1
ATOM 688 C CA . ARG A 1 94 ? -75.664 -13.278 -0.644 1.00 33.62 94 ARG A CA 1
ATOM 689 C C . ARG A 1 94 ? -75.749 -11.930 -1.374 1.00 33.62 94 ARG A C 1
ATOM 691 O O . ARG A 1 94 ? -76.459 -11.015 -0.986 1.00 33.62 94 ARG A O 1
ATOM 698 N N . SER A 1 95 ? -75.317 -12.022 -2.633 1.00 34.12 95 SER A N 1
ATOM 699 C CA . SER A 1 95 ? -76.181 -12.015 -3.831 1.00 34.12 95 SER A CA 1
ATOM 700 C C . SER A 1 95 ? -75.983 -10.878 -4.838 1.00 34.12 95 SER A C 1
ATOM 702 O O . SER A 1 95 ? -76.004 -9.704 -4.507 1.00 34.12 95 SER A O 1
ATOM 704 N N . ARG A 1 96 ? -75.894 -11.344 -6.092 1.00 34.75 96 ARG A N 1
ATOM 705 C CA . ARG A 1 96 ? -76.362 -10.763 -7.356 1.00 34.75 96 ARG A CA 1
ATOM 706 C C . ARG A 1 96 ? -75.774 -9.447 -7.877 1.00 34.75 96 ARG A C 1
ATOM 708 O O . ARG A 1 96 ? -76.081 -8.357 -7.424 1.00 34.75 96 ARG A O 1
ATOM 715 N N . ASP A 1 97 ? -75.126 -9.664 -9.018 1.00 35.19 97 ASP A N 1
ATOM 716 C CA . ASP A 1 97 ? -75.381 -9.018 -10.304 1.00 35.19 97 ASP A CA 1
ATOM 717 C C . ASP A 1 97 ? -74.642 -7.727 -10.673 1.00 35.19 97 ASP A C 1
ATOM 719 O O . ASP A 1 97 ? -74.706 -6.688 -10.032 1.00 35.19 97 ASP A O 1
ATOM 723 N N . ALA A 1 98 ? -74.062 -7.842 -11.873 1.00 35.97 98 ALA A N 1
ATOM 724 C CA . ALA A 1 98 ? -73.900 -6.808 -12.885 1.00 35.97 98 ALA A CA 1
ATOM 725 C C . ALA A 1 98 ? -72.823 -5.734 -12.652 1.00 35.97 98 ALA A C 1
ATOM 727 O O . ALA A 1 98 ? -73.087 -4.638 -12.174 1.00 35.97 98 ALA A O 1
ATOM 728 N N . ARG A 1 99 ? -71.645 -5.952 -13.247 1.00 33.78 99 ARG A N 1
ATOM 729 C CA . ARG A 1 99 ? -71.316 -5.405 -14.584 1.00 33.78 99 ARG A CA 1
ATOM 730 C C . ARG A 1 99 ? -69.862 -5.712 -14.934 1.00 33.78 99 ARG A C 1
ATOM 732 O O . ARG A 1 99 ? -68.942 -5.189 -14.316 1.00 33.78 99 ARG A O 1
ATOM 739 N N . LYS A 1 100 ? -69.673 -6.494 -16.000 1.00 40.84 100 LYS A N 1
ATOM 740 C CA . LYS A 1 100 ? -68.466 -6.424 -16.827 1.00 40.84 100 LYS A CA 1
ATOM 741 C C . LYS A 1 100 ? -68.315 -4.991 -17.344 1.00 40.84 100 LYS A C 1
ATOM 743 O O . LYS A 1 100 ? -69.237 -4.468 -17.969 1.00 40.84 100 LYS A O 1
ATOM 748 N N . LYS A 1 101 ? -67.157 -4.384 -17.107 1.00 35.84 101 LYS A N 1
ATOM 749 C CA . LYS A 1 101 ? -66.575 -3.377 -17.992 1.00 35.84 101 LYS A CA 1
ATOM 750 C C . LYS A 1 101 ? -65.130 -3.785 -18.197 1.00 35.84 101 LYS A C 1
ATOM 752 O O . LYS A 1 101 ? -64.311 -3.666 -17.291 1.00 35.84 101 LYS A O 1
ATOM 757 N N . ASP A 1 102 ? -64.893 -4.358 -19.364 1.00 38.12 102 ASP A N 1
ATOM 758 C CA . ASP A 1 102 ? -63.573 -4.702 -19.846 1.00 38.12 102 ASP A CA 1
ATOM 759 C C . ASP A 1 102 ? -62.765 -3.405 -20.004 1.00 38.12 102 ASP A C 1
ATOM 761 O O . ASP A 1 102 ? -63.276 -2.380 -20.462 1.00 38.12 102 ASP A O 1
ATOM 765 N N . ALA A 1 103 ? -61.524 -3.440 -19.525 1.00 38.97 103 ALA A N 1
ATOM 766 C CA . ALA A 1 103 ? -60.571 -2.353 -19.639 1.00 38.97 103 ALA A CA 1
ATOM 767 C C . ALA A 1 103 ? -60.135 -2.230 -21.103 1.00 38.97 103 ALA A C 1
ATOM 769 O O . ALA A 1 103 ? -59.441 -3.092 -21.637 1.00 38.97 103 ALA A O 1
ATOM 770 N N . GLU A 1 104 ? -60.570 -1.153 -21.744 1.00 35.84 104 GLU A N 1
ATOM 771 C CA . GLU A 1 104 ? -60.177 -0.768 -23.092 1.00 35.84 104 GLU A CA 1
ATOM 772 C C . GLU A 1 104 ? -58.790 -0.111 -23.018 1.00 35.84 104 GLU A C 1
ATOM 774 O O . GLU A 1 104 ? -58.643 1.051 -22.638 1.00 35.84 104 GLU A O 1
ATOM 779 N N . SER A 1 105 ? -57.742 -0.888 -23.299 1.00 45.50 105 SER A N 1
ATOM 780 C CA . SER A 1 105 ? -56.391 -0.377 -23.514 1.00 45.50 105 SER A CA 1
ATOM 781 C C . SER A 1 105 ? -56.278 0.144 -24.947 1.00 45.50 105 SER A C 1
ATOM 783 O O . SER A 1 105 ? -56.239 -0.614 -25.915 1.00 45.50 105 SER A O 1
ATOM 785 N N . SER A 1 106 ? -56.218 1.465 -25.093 1.00 54.41 106 SER A N 1
ATOM 786 C CA . SER A 1 106 ? -55.948 2.125 -26.371 1.00 54.41 106 SER A CA 1
ATOM 787 C C . SER A 1 106 ? -54.562 1.717 -26.903 1.00 54.41 106 SER A C 1
ATOM 789 O O . SER A 1 106 ? -53.576 1.850 -26.170 1.00 54.41 106 SER A O 1
ATOM 791 N N . PRO A 1 107 ? -54.417 1.271 -28.165 1.00 46.31 107 PRO A N 1
ATOM 792 C CA . PRO A 1 107 ? -53.107 0.986 -28.730 1.00 46.31 107 PRO A CA 1
ATOM 793 C C . PRO A 1 107 ? -52.413 2.300 -29.108 1.00 46.31 107 PRO A C 1
ATOM 795 O O . PRO A 1 107 ? -52.837 3.023 -30.008 1.00 46.31 107 PRO A O 1
ATOM 798 N N . LEU A 1 108 ? -51.302 2.591 -28.437 1.00 51.22 108 LEU A N 1
ATOM 799 C CA . LEU A 1 108 ? -50.433 3.748 -28.671 1.00 51.22 108 LEU A CA 1
ATOM 800 C C . LEU A 1 108 ? -49.592 3.632 -29.957 1.00 51.22 108 LEU A C 1
ATOM 802 O O . LEU A 1 108 ? -48.506 4.180 -30.021 1.00 51.22 108 LEU A O 1
ATOM 806 N N . PHE A 1 109 ? -50.025 2.906 -30.987 1.00 56.66 109 PHE A N 1
ATOM 807 C CA . PHE A 1 109 ? -49.192 2.693 -32.175 1.00 56.66 109 PHE A CA 1
ATOM 808 C C . PHE A 1 109 ? -50.044 2.546 -33.432 1.00 56.66 109 PHE A C 1
ATOM 810 O O . PHE A 1 109 ? -50.412 1.448 -33.837 1.00 56.66 109 PHE A O 1
ATOM 817 N N . SER A 1 110 ? -50.335 3.678 -34.078 1.00 57.19 110 SER A N 1
ATOM 818 C CA . SER A 1 110 ? -50.746 3.671 -35.482 1.00 57.19 110 SER A CA 1
ATOM 819 C C . SER A 1 110 ? -49.496 3.790 -36.370 1.00 57.19 110 SER A C 1
ATOM 821 O O . SER A 1 110 ? -48.586 4.554 -36.032 1.00 57.19 110 SER A O 1
ATOM 823 N N . PRO A 1 111 ? -49.424 3.093 -37.521 1.00 56.78 111 PRO A N 1
ATOM 824 C CA . PRO A 1 111 ? -48.256 3.130 -38.408 1.00 56.78 111 PRO A CA 1
ATOM 825 C C . PRO A 1 111 ? -47.893 4.554 -38.861 1.00 56.78 111 PRO A C 1
ATOM 827 O O . PRO A 1 111 ? -46.724 4.851 -39.081 1.00 56.78 111 PRO A O 1
ATOM 830 N N . LYS A 1 112 ? -48.863 5.479 -38.888 1.00 48.75 112 LYS A N 1
ATOM 831 C CA . LYS A 1 112 ? -48.647 6.899 -39.213 1.00 48.75 112 LYS A CA 1
ATOM 832 C C . LYS A 1 112 ? -47.732 7.630 -38.217 1.00 48.75 112 LYS A C 1
ATOM 834 O O . LYS A 1 112 ? -47.032 8.550 -38.623 1.00 48.75 112 LYS A O 1
ATOM 839 N N . VAL A 1 113 ? -47.692 7.216 -36.946 1.00 57.50 113 VAL A N 1
ATOM 840 C CA . VAL A 1 113 ? -46.819 7.822 -35.920 1.00 57.50 113 VAL A CA 1
ATOM 841 C C . VAL A 1 113 ? -45.378 7.319 -36.068 1.00 57.50 113 VAL A C 1
ATOM 843 O O . VAL A 1 113 ? -44.441 8.105 -35.970 1.00 57.50 113 VAL A O 1
ATOM 846 N N . ILE A 1 114 ? -45.192 6.039 -36.408 1.00 58.78 114 ILE A N 1
ATOM 847 C CA . ILE A 1 114 ? -43.867 5.428 -36.621 1.00 58.78 114 ILE A CA 1
ATOM 848 C C . ILE A 1 114 ? -43.177 6.023 -37.861 1.00 58.78 114 ILE A C 1
ATOM 850 O O . ILE A 1 114 ? -41.999 6.374 -37.797 1.00 58.78 114 ILE A O 1
ATOM 854 N N . PHE A 1 115 ? -43.914 6.216 -38.964 1.00 57.94 115 PHE A N 1
ATOM 855 C CA . PHE A 1 115 ? -43.374 6.878 -40.161 1.00 57.94 115 PHE A CA 1
ATOM 856 C C . PHE A 1 115 ? -43.021 8.354 -39.914 1.00 57.94 115 PHE A C 1
ATOM 858 O O . PHE A 1 115 ? -42.064 8.852 -40.503 1.00 57.94 115 PHE A O 1
ATOM 865 N N . GLY A 1 116 ? -43.729 9.034 -39.004 1.00 59.38 116 GLY A N 1
ATOM 866 C CA . GLY A 1 116 ? -43.395 10.396 -38.580 1.00 59.38 116 GLY A CA 1
ATOM 867 C C . GLY A 1 116 ? -42.051 10.481 -37.851 1.00 59.38 116 GLY A C 1
ATOM 868 O O . GLY A 1 116 ? -41.221 11.320 -38.193 1.00 59.38 116 GLY A O 1
ATOM 869 N N . PHE A 1 117 ? -41.791 9.578 -36.899 1.00 62.81 117 PHE A N 1
ATOM 870 C CA . PHE A 1 117 ? -40.519 9.556 -36.165 1.00 62.81 117 PHE A CA 1
ATOM 871 C C . PHE A 1 117 ? -39.336 9.102 -37.030 1.00 62.81 117 PHE A C 1
ATOM 873 O O . PHE A 1 117 ? -38.266 9.701 -36.947 1.00 62.81 117 PHE A O 1
ATOM 880 N N . LEU A 1 118 ? -39.522 8.105 -37.904 1.00 67.00 118 LEU A N 1
ATOM 881 C CA . LEU A 1 118 ? -38.476 7.674 -38.842 1.00 67.00 118 LEU A CA 1
ATOM 882 C C . LEU A 1 118 ? -38.141 8.760 -39.871 1.00 67.00 118 LEU A C 1
ATOM 884 O O . LEU A 1 118 ? -36.968 8.977 -40.159 1.00 67.00 118 LEU A O 1
ATOM 888 N N . GLY A 1 119 ? -39.144 9.481 -40.380 1.00 70.62 119 GLY A N 1
ATOM 889 C CA . GLY A 1 119 ? -38.929 10.590 -41.311 1.00 70.62 119 GLY A CA 1
ATOM 890 C C . GLY A 1 119 ? -38.121 11.732 -40.690 1.00 70.62 119 GLY A C 1
ATOM 891 O O . GLY A 1 119 ? -37.169 12.213 -41.299 1.00 70.62 119 GLY A O 1
ATOM 892 N N . VAL A 1 120 ? -38.438 12.119 -39.450 1.00 71.81 120 VAL A N 1
ATOM 893 C CA . VAL A 1 120 ? -37.688 13.157 -38.721 1.00 71.81 120 VAL A CA 1
ATOM 894 C C . VAL A 1 120 ? -36.262 12.698 -38.403 1.00 71.81 120 VAL A C 1
ATOM 896 O O . VAL A 1 120 ? -35.331 13.486 -38.535 1.00 71.81 120 VAL A O 1
ATOM 899 N N . LEU A 1 121 ? -36.064 11.424 -38.053 1.00 73.62 121 LEU A N 1
ATOM 900 C CA . LEU A 1 121 ? -34.745 10.877 -37.727 1.00 73.62 121 LEU A CA 1
ATOM 901 C C . LEU A 1 121 ? -33.839 10.767 -38.967 1.00 73.62 121 LEU A C 1
ATOM 903 O O . LEU A 1 121 ? -32.660 11.095 -38.882 1.00 73.62 121 LEU A O 1
ATOM 907 N N . VAL A 1 122 ? -34.386 10.414 -40.136 1.00 76.69 122 VAL A N 1
ATOM 908 C CA . VAL A 1 122 ? -33.639 10.408 -41.410 1.00 76.69 122 VAL A CA 1
ATOM 909 C C . VAL A 1 122 ? -33.279 11.827 -41.854 1.00 76.69 122 VAL A C 1
ATOM 911 O O . VAL A 1 122 ? -32.145 12.065 -42.255 1.00 76.69 122 VAL A O 1
ATOM 914 N N . ILE A 1 123 ? -34.193 12.795 -41.722 1.00 76.19 123 ILE A N 1
ATOM 915 C CA . ILE A 1 123 ? -33.904 14.207 -42.029 1.00 76.19 123 ILE A CA 1
ATOM 916 C C . ILE A 1 123 ? -32.837 14.765 -41.076 1.00 76.19 123 ILE A C 1
ATOM 918 O O . ILE A 1 123 ? -31.968 15.515 -41.509 1.00 76.19 123 ILE A O 1
ATOM 922 N N . PHE A 1 124 ? -32.854 14.370 -39.801 1.00 74.50 124 PHE A N 1
ATOM 923 C CA . PHE A 1 124 ? -31.857 14.786 -38.814 1.00 74.50 124 PHE A CA 1
ATOM 924 C C . PHE A 1 124 ? -30.471 14.182 -39.090 1.00 74.50 124 PHE A C 1
ATOM 926 O O . PHE A 1 124 ? -29.471 14.887 -39.000 1.00 74.50 124 PHE A O 1
ATOM 933 N N . VAL A 1 125 ? -30.400 12.908 -39.490 1.00 75.62 125 VAL A N 1
ATOM 934 C CA . VAL A 1 125 ? -29.140 12.252 -39.886 1.00 75.62 125 VAL A CA 1
ATOM 935 C C . VAL A 1 125 ? -28.585 12.859 -41.179 1.00 75.62 125 VAL A C 1
ATOM 937 O O . VAL A 1 125 ? -27.407 13.202 -41.230 1.00 75.62 125 VAL A O 1
ATOM 940 N N . LEU A 1 126 ? -29.431 13.102 -42.184 1.00 71.25 126 LEU A N 1
ATOM 941 C CA . LEU A 1 126 ? -29.015 13.776 -43.419 1.00 71.25 126 LEU A CA 1
ATOM 942 C C . LEU A 1 126 ? -28.601 15.237 -43.173 1.00 71.25 126 LEU A C 1
ATOM 944 O O . LEU A 1 126 ? -27.679 15.727 -43.819 1.00 71.25 126 LEU A O 1
ATOM 948 N N . ALA A 1 127 ? -29.220 15.931 -42.211 1.00 67.69 127 ALA A N 1
ATOM 949 C CA . ALA A 1 127 ? -28.808 17.273 -41.801 1.00 67.69 127 ALA A CA 1
ATOM 950 C C . ALA A 1 127 ? -27.461 17.272 -41.058 1.00 67.69 127 ALA A C 1
ATOM 952 O O . ALA A 1 127 ? -26.661 18.180 -41.269 1.00 67.69 127 ALA A O 1
ATOM 953 N N . MET A 1 128 ? -27.181 16.252 -40.239 1.00 65.00 128 MET A N 1
ATOM 954 C CA . MET A 1 128 ? -25.887 16.076 -39.562 1.00 65.00 128 MET A CA 1
ATOM 955 C C . MET A 1 128 ? -24.752 15.791 -40.559 1.00 65.00 128 MET A C 1
ATOM 957 O O . MET A 1 128 ? -23.654 16.329 -40.408 1.00 65.00 128 MET A O 1
ATOM 961 N N . GLU A 1 129 ? -25.014 15.021 -41.618 1.00 58.12 129 GLU A N 1
ATOM 962 C CA . GLU A 1 129 ? -24.032 14.801 -42.688 1.00 58.12 129 GLU A CA 1
ATOM 963 C C . GLU A 1 129 ? -23.858 16.035 -43.593 1.00 58.12 129 GLU A C 1
ATOM 965 O O . GLU A 1 129 ? -22.733 16.380 -43.950 1.00 58.12 129 GLU A O 1
ATOM 970 N N . PHE A 1 130 ? -24.932 16.776 -43.898 1.00 55.19 130 PHE A N 1
ATOM 971 C CA . PHE A 1 130 ? -24.871 17.969 -44.756 1.00 55.19 130 PHE A CA 1
ATOM 972 C C . PHE A 1 130 ? -24.250 19.199 -44.065 1.00 55.19 130 PHE A C 1
ATOM 974 O O . PHE A 1 130 ? -23.605 20.018 -44.719 1.00 55.19 130 PHE A O 1
ATOM 981 N N . PHE A 1 131 ? -24.374 19.338 -42.738 1.00 54.66 131 PHE A N 1
ATOM 982 C CA . PHE A 1 131 ? -23.707 20.420 -41.994 1.00 54.66 131 PHE A CA 1
ATOM 983 C C . PHE A 1 131 ? -22.210 20.169 -41.755 1.00 54.66 131 PHE A C 1
ATOM 985 O O . PHE A 1 131 ? -21.474 21.109 -41.454 1.00 54.66 131 PHE A O 1
ATOM 992 N N . SER A 1 132 ? -21.749 18.928 -41.940 1.00 56.72 132 SER A N 1
ATOM 993 C CA . SER A 1 132 ? -20.343 18.532 -41.773 1.00 56.72 132 SER A CA 1
ATOM 994 C C . SER A 1 132 ? -19.462 18.863 -42.992 1.00 56.72 132 SER A C 1
ATOM 996 O O . SER A 1 132 ? -18.269 18.575 -42.988 1.00 56.72 132 SER A O 1
ATOM 998 N N . GLY A 1 133 ? -20.031 19.492 -44.030 1.00 57.59 133 GLY A N 1
ATOM 999 C CA . GLY A 1 133 ? -19.367 19.811 -45.298 1.00 57.59 133 GLY A CA 1
ATOM 1000 C C . GLY A 1 133 ? -19.004 21.286 -45.519 1.00 57.59 133 GLY A C 1
ATOM 1001 O O . GLY A 1 133 ? -19.076 21.741 -46.657 1.00 57.59 133 GLY A O 1
ATOM 1002 N N . ARG A 1 134 ? -18.634 22.059 -44.484 1.00 50.22 134 ARG A N 1
ATOM 1003 C CA . ARG A 1 134 ? -18.036 23.399 -44.678 1.00 50.22 134 ARG A CA 1
ATOM 1004 C C . ARG A 1 134 ? -16.509 23.345 -44.603 1.00 50.22 134 ARG A C 1
ATOM 1006 O O . ARG A 1 134 ? -15.939 23.194 -43.530 1.00 50.22 134 ARG A O 1
ATOM 1013 N N . GLU A 1 135 ? -15.907 23.453 -45.786 1.00 48.72 135 GLU A N 1
ATOM 1014 C CA . GLU A 1 135 ? -14.620 24.079 -46.123 1.00 48.72 135 GLU A CA 1
ATOM 1015 C C . GLU A 1 135 ? -13.581 24.220 -44.996 1.00 48.72 135 GLU A C 1
ATOM 1017 O O . GLU A 1 135 ? -13.650 25.109 -44.148 1.00 48.72 135 GLU A O 1
ATOM 1022 N N . GLN A 1 136 ? -12.519 23.414 -45.078 1.00 41.84 136 GLN A N 1
ATOM 1023 C CA . GLN A 1 136 ? -11.233 23.767 -44.482 1.00 41.84 136 GLN A CA 1
ATOM 1024 C C . GLN A 1 136 ? -10.649 24.955 -45.262 1.00 41.84 136 GLN A C 1
ATOM 1026 O O . GLN A 1 136 ? -10.144 24.796 -46.372 1.00 41.84 136 GLN A O 1
ATOM 1031 N N . ALA A 1 137 ? -10.714 26.150 -44.678 1.00 53.31 137 ALA A N 1
ATOM 1032 C CA . ALA A 1 137 ? -9.831 27.244 -45.063 1.00 53.31 137 ALA A CA 1
ATOM 1033 C C . ALA A 1 137 ? -8.373 26.869 -44.711 1.00 53.31 137 ALA A C 1
ATOM 1035 O O . ALA A 1 137 ? -8.153 26.159 -43.724 1.00 53.31 137 ALA A O 1
ATOM 1036 N N . PRO A 1 138 ? -7.364 27.320 -45.481 1.00 42.06 138 PRO A N 1
ATOM 1037 C CA . PRO A 1 138 ? -5.971 27.015 -45.184 1.00 42.06 138 PRO A CA 1
ATOM 1038 C C . PRO A 1 138 ? -5.597 27.577 -43.810 1.00 42.06 138 PRO A C 1
ATOM 1040 O O . PRO A 1 138 ? -5.743 28.770 -43.548 1.00 42.06 138 PRO A O 1
ATOM 1043 N N . VAL A 1 139 ? -5.116 26.690 -42.938 1.00 44.03 139 VAL A N 1
ATOM 1044 C CA . VAL A 1 139 ? -4.620 27.011 -41.600 1.00 44.03 139 VAL A CA 1
ATOM 1045 C C . VAL A 1 139 ? -3.465 28.001 -41.733 1.00 44.03 139 VAL A C 1
ATOM 1047 O O . VAL A 1 139 ? -2.338 27.639 -42.067 1.00 44.03 139 VAL A O 1
ATOM 1050 N N . SER A 1 140 ? -3.746 29.272 -41.458 1.00 38.47 140 SER A N 1
ATOM 1051 C CA . SER A 1 140 ? -2.727 30.215 -41.022 1.00 38.47 140 SER A CA 1
ATOM 1052 C C . SER A 1 140 ? -2.105 29.669 -39.741 1.00 38.47 140 SER A C 1
ATOM 1054 O O . SER A 1 140 ? -2.839 29.315 -38.818 1.00 38.47 140 SER A O 1
ATOM 1056 N N . LEU A 1 141 ? -0.770 29.606 -39.700 1.00 47.72 141 LEU A N 1
ATOM 1057 C CA . LEU A 1 141 ? 0.048 29.316 -38.520 1.00 47.72 141 LEU A CA 1
ATOM 1058 C C . LEU A 1 141 ? -0.323 30.274 -37.378 1.00 47.72 141 LEU A C 1
ATOM 1060 O O . LEU A 1 141 ? 0.298 31.314 -37.178 1.00 47.72 141 LEU A O 1
ATOM 1064 N N . GLN A 1 142 ? -1.368 29.922 -36.643 1.00 38.59 142 GLN A N 1
ATOM 1065 C CA . GLN A 1 142 ? -1.748 30.528 -35.386 1.00 38.59 142 GLN A CA 1
ATOM 1066 C C . GLN A 1 142 ? -1.622 29.448 -34.322 1.00 38.59 142 GLN A C 1
ATOM 1068 O O . GLN A 1 142 ? -2.227 28.381 -34.373 1.00 38.59 142 GLN A O 1
ATOM 1073 N N . SER A 1 143 ? -0.714 29.738 -33.404 1.00 55.03 143 SER A N 1
ATOM 1074 C CA . SER A 1 143 ? -0.339 28.956 -32.243 1.00 55.03 143 SER A CA 1
ATOM 1075 C C . SER A 1 143 ? -1.542 28.605 -31.356 1.00 55.03 143 SER A C 1
ATOM 1077 O O . SER A 1 143 ? -2.189 29.512 -30.834 1.00 55.03 143 SER A O 1
ATOM 1079 N N . ASN A 1 144 ? -1.692 27.294 -31.104 1.00 38.34 144 ASN A N 1
ATOM 1080 C CA . ASN A 1 144 ? -2.607 26.584 -30.184 1.00 38.34 144 ASN A CA 1
ATOM 1081 C C . ASN A 1 144 ? -4.098 26.542 -30.570 1.00 38.34 144 ASN A C 1
ATOM 1083 O O . ASN A 1 144 ? -4.577 27.519 -31.135 1.00 38.34 144 ASN A O 1
ATOM 1087 N N . PRO A 1 145 ? -4.868 25.472 -30.226 1.00 47.62 145 PRO A N 1
ATOM 1088 C CA . PRO A 1 145 ? -4.673 24.491 -29.133 1.00 47.62 145 PRO A CA 1
ATOM 1089 C C . PRO A 1 145 ? -4.963 23.005 -29.507 1.00 47.62 145 PRO A C 1
ATOM 1091 O O . PRO A 1 145 ? -5.543 22.721 -30.548 1.00 47.62 145 PRO A O 1
ATOM 1094 N N . GLY A 1 146 ? -4.650 22.037 -28.628 1.00 39.41 146 GLY A N 1
ATOM 1095 C CA . GLY A 1 146 ? -5.414 20.769 -28.597 1.00 39.41 146 GLY A CA 1
ATOM 1096 C C . GLY A 1 146 ? -4.669 19.433 -28.590 1.00 39.41 146 GLY A C 1
ATOM 1097 O O . GLY A 1 146 ? -5.323 18.400 -28.511 1.00 39.41 146 GLY A O 1
ATOM 1098 N N . THR A 1 147 ? -3.340 19.392 -28.583 1.00 42.50 147 THR A N 1
ATOM 1099 C CA . THR A 1 147 ? -2.656 18.221 -28.015 1.00 42.50 147 THR A CA 1
ATOM 1100 C C . THR A 1 147 ? -2.620 18.407 -26.508 1.00 42.50 147 THR A C 1
ATOM 1102 O O . THR A 1 147 ? -1.826 19.205 -26.010 1.00 42.50 147 THR A O 1
ATOM 1105 N N . GLN A 1 148 ? -3.430 17.650 -25.765 1.00 41.88 148 GLN A N 1
ATOM 1106 C CA . GLN A 1 148 ? -3.003 17.208 -24.438 1.00 41.88 148 GLN A CA 1
ATOM 1107 C C . GLN A 1 148 ? -1.742 16.368 -24.656 1.00 41.88 148 GLN A C 1
ATOM 1109 O O . GLN A 1 148 ? -1.775 15.145 -24.742 1.00 41.88 148 GLN A O 1
ATOM 1114 N N . GLN A 1 149 ? -0.609 17.051 -24.824 1.00 37.81 149 GLN A N 1
ATOM 1115 C CA . GLN A 1 149 ? 0.672 16.463 -24.508 1.00 37.81 149 GLN A CA 1
ATOM 1116 C C . GLN A 1 149 ? 0.511 15.987 -23.069 1.00 37.81 149 GLN A C 1
ATOM 1118 O O . GLN A 1 149 ? 0.190 16.796 -22.196 1.00 37.81 149 GLN A O 1
ATOM 1123 N N . LEU A 1 150 ? 0.682 14.685 -22.823 1.00 45.00 150 LEU A N 1
ATOM 1124 C CA . LEU A 1 150 ? 1.061 14.222 -21.498 1.00 45.00 150 LEU A CA 1
ATOM 1125 C C . LEU A 1 150 ? 2.337 14.993 -21.149 1.00 45.00 150 LEU A C 1
ATOM 1127 O O . LEU A 1 150 ? 3.442 14.580 -21.493 1.00 45.00 150 LEU A O 1
ATOM 1131 N N . GLN A 1 151 ? 2.181 16.156 -20.519 1.00 39.88 151 GLN A N 1
ATOM 1132 C CA . GLN A 1 151 ? 3.252 16.837 -19.825 1.00 39.88 151 GLN A CA 1
ATOM 1133 C C . GLN A 1 151 ? 3.539 15.973 -18.609 1.00 39.88 151 GLN A C 1
ATOM 1135 O O . GLN A 1 151 ? 3.080 16.222 -17.500 1.00 39.88 151 GLN A O 1
ATOM 1140 N N . MET A 1 152 ? 4.283 14.900 -18.851 1.00 52.25 152 MET A N 1
ATOM 1141 C CA . MET A 1 152 ? 5.104 14.307 -17.823 1.00 52.25 152 MET A CA 1
ATOM 1142 C C . MET A 1 152 ? 6.005 15.456 -17.352 1.00 52.25 152 MET A C 1
ATOM 1144 O O . MET A 1 152 ? 6.757 15.984 -18.177 1.00 52.25 152 MET A O 1
ATOM 1148 N N . PRO A 1 153 ? 5.893 15.932 -16.096 1.00 57.88 153 PRO A N 1
ATOM 1149 C CA . PRO A 1 153 ? 6.814 16.942 -15.587 1.00 57.88 153 PRO A CA 1
ATOM 1150 C C . PRO A 1 153 ? 8.240 16.458 -15.863 1.00 57.88 153 PRO A C 1
ATOM 1152 O O . PRO A 1 153 ? 8.478 15.256 -15.830 1.00 57.88 153 PRO A O 1
ATOM 1155 N N . ALA A 1 154 ? 9.187 17.346 -16.170 1.00 60.47 154 ALA A N 1
ATOM 1156 C CA . ALA A 1 154 ? 10.528 16.950 -16.632 1.00 60.47 154 ALA A CA 1
ATOM 1157 C C . ALA A 1 154 ? 11.214 15.885 -15.738 1.00 60.47 154 ALA A C 1
ATOM 1159 O O . ALA A 1 154 ? 11.962 15.045 -16.236 1.00 60.47 154 ALA A O 1
ATOM 1160 N N . ALA A 1 155 ? 10.880 15.857 -14.442 1.00 59.25 155 ALA A N 1
ATOM 1161 C CA . ALA A 1 155 ? 11.258 14.806 -13.496 1.00 59.25 155 ALA A CA 1
ATOM 1162 C C . ALA A 1 155 ? 10.840 13.384 -13.938 1.00 59.25 155 ALA A C 1
ATOM 1164 O O . ALA A 1 155 ? 11.630 12.446 -13.850 1.00 59.25 155 ALA A O 1
ATOM 1165 N N . ASN A 1 156 ? 9.639 13.219 -14.491 1.00 69.69 156 ASN A N 1
ATOM 1166 C CA . ASN A 1 156 ? 9.107 11.936 -14.942 1.00 69.69 156 ASN A CA 1
ATOM 1167 C C . ASN A 1 156 ? 9.800 11.415 -16.212 1.00 69.69 156 ASN A C 1
ATOM 1169 O O . ASN A 1 156 ? 9.854 10.203 -16.412 1.00 69.69 156 ASN A O 1
ATOM 1173 N N . LEU A 1 157 ? 10.360 12.294 -17.056 1.00 79.81 157 LEU A N 1
ATOM 1174 C CA . LEU A 1 157 ? 11.116 11.867 -18.240 1.00 79.81 157 LEU A CA 1
ATOM 1175 C C . LEU A 1 157 ? 12.448 11.217 -17.842 1.00 79.81 157 LEU A C 1
ATOM 1177 O O . LEU A 1 157 ? 12.805 10.163 -18.367 1.00 79.81 157 LEU A O 1
ATOM 1181 N N . GLN A 1 158 ? 13.150 11.808 -16.872 1.00 86.50 158 GLN A N 1
ATOM 1182 C CA . GLN A 1 158 ? 14.402 11.252 -16.360 1.00 86.50 158 GLN A CA 1
ATOM 1183 C C . GLN A 1 158 ? 14.177 9.922 -15.627 1.00 86.50 158 GLN A C 1
ATOM 1185 O O . GLN A 1 158 ? 14.991 9.006 -15.745 1.00 86.50 158 GLN A O 1
ATOM 1190 N N . ILE A 1 159 ? 13.066 9.789 -14.896 1.00 88.31 159 ILE A N 1
ATOM 1191 C CA . ILE A 1 159 ? 12.684 8.525 -14.253 1.00 88.31 159 ILE A CA 1
ATOM 1192 C C . ILE A 1 159 ? 12.342 7.460 -15.307 1.00 88.31 159 ILE A C 1
ATOM 1194 O O . ILE A 1 159 ? 12.800 6.327 -15.197 1.00 88.31 159 ILE A O 1
ATOM 1198 N N . ALA A 1 160 ? 11.620 7.814 -16.376 1.00 89.44 160 ALA A N 1
ATOM 1199 C CA . ALA A 1 160 ? 11.292 6.878 -17.455 1.00 89.44 160 ALA A CA 1
ATOM 1200 C C . ALA A 1 160 ? 12.541 6.305 -18.156 1.00 89.44 160 ALA A C 1
ATOM 1202 O O . ALA A 1 160 ? 12.585 5.112 -18.475 1.00 89.44 160 ALA A O 1
ATOM 1203 N N . ALA A 1 161 ? 13.566 7.136 -18.369 1.00 91.25 161 ALA A N 1
ATOM 1204 C CA . ALA A 1 161 ? 14.843 6.692 -18.925 1.00 91.25 161 ALA A CA 1
ATOM 1205 C C . ALA A 1 161 ? 15.555 5.703 -17.985 1.00 91.25 161 ALA A C 1
ATOM 1207 O O . ALA A 1 161 ? 15.946 4.621 -18.418 1.00 91.25 161 ALA A O 1
ATOM 1208 N N . GLN A 1 162 ? 15.631 6.022 -16.688 1.00 93.25 162 GLN A N 1
ATOM 1209 C CA . GLN A 1 162 ? 16.226 5.131 -15.684 1.00 93.25 162 GLN A CA 1
ATOM 1210 C C . GLN A 1 162 ? 15.488 3.790 -15.580 1.00 93.25 162 GLN A C 1
ATOM 1212 O O . GLN A 1 162 ? 16.130 2.743 -15.527 1.00 93.25 162 GLN A O 1
ATOM 1217 N N . ILE A 1 163 ? 14.151 3.805 -15.621 1.00 94.94 163 ILE A N 1
ATOM 1218 C CA . ILE A 1 163 ? 13.329 2.587 -15.670 1.00 94.94 163 ILE A CA 1
ATOM 1219 C C . ILE A 1 163 ? 13.715 1.743 -16.884 1.00 94.94 163 ILE A C 1
ATOM 1221 O O . ILE A 1 163 ? 13.923 0.544 -16.748 1.00 94.94 163 ILE A O 1
ATOM 1225 N N . THR A 1 164 ? 13.856 2.361 -18.057 1.00 95.19 164 THR A N 1
ATOM 1226 C CA . THR A 1 164 ? 14.199 1.652 -19.300 1.00 95.19 164 THR A CA 1
ATOM 1227 C C . THR A 1 164 ? 15.574 0.985 -19.221 1.00 95.19 164 THR A C 1
ATOM 1229 O O . THR A 1 164 ? 15.752 -0.139 -19.691 1.00 95.19 164 THR A O 1
ATOM 1232 N N . ASP A 1 165 ? 16.565 1.651 -18.634 1.00 94.12 165 ASP A N 1
ATOM 1233 C CA . ASP A 1 165 ? 17.905 1.076 -18.505 1.00 94.12 165 ASP A CA 1
ATOM 1234 C C . ASP A 1 165 ? 17.957 -0.038 -17.458 1.00 94.12 165 ASP A C 1
ATOM 1236 O O . ASP A 1 165 ? 18.576 -1.077 -17.695 1.00 94.12 165 ASP A O 1
ATOM 1240 N N . LEU A 1 166 ? 17.242 0.121 -16.345 1.00 95.31 166 LEU A N 1
ATOM 1241 C CA . LEU A 1 166 ? 17.146 -0.909 -15.318 1.00 95.31 166 LEU A CA 1
ATOM 1242 C C . LEU A 1 166 ? 16.307 -2.116 -15.787 1.00 95.31 166 LEU A C 1
ATOM 1244 O O . LEU A 1 166 ? 16.646 -3.254 -15.473 1.00 95.31 166 LEU A O 1
ATOM 1248 N N . GLU A 1 167 ? 15.294 -1.910 -16.636 1.00 96.25 167 GLU A N 1
ATOM 1249 C CA . GLU A 1 167 ? 14.568 -2.982 -17.338 1.00 96.25 167 GLU A CA 1
ATOM 1250 C C . GLU A 1 167 ? 15.517 -3.855 -18.172 1.00 96.25 167 GLU A C 1
ATOM 1252 O O . GLU A 1 167 ? 15.426 -5.083 -18.120 1.00 96.25 167 GLU A O 1
ATOM 1257 N N . LYS A 1 168 ? 16.471 -3.252 -18.898 1.00 95.88 168 LYS A N 1
ATOM 1258 C CA . LYS A 1 168 ? 17.489 -4.007 -19.655 1.00 95.88 168 LYS A CA 1
ATOM 1259 C C . LYS A 1 168 ? 18.404 -4.810 -18.730 1.00 95.88 168 LYS A C 1
ATOM 1261 O O . LYS A 1 168 ? 18.741 -5.946 -19.055 1.00 95.88 168 LYS A O 1
ATOM 1266 N N . GLN A 1 169 ? 18.797 -4.243 -17.589 1.00 93.06 169 GLN A N 1
ATOM 1267 C CA . GLN A 1 169 ? 19.646 -4.931 -16.610 1.00 93.06 169 GLN A CA 1
ATOM 1268 C C . GLN A 1 169 ? 18.931 -6.143 -16.005 1.00 93.06 169 GLN A C 1
ATOM 1270 O O . GLN A 1 169 ? 19.480 -7.244 -16.000 1.00 93.06 169 GLN A O 1
ATOM 1275 N N . VAL A 1 170 ? 17.676 -5.970 -15.583 1.00 94.50 170 VAL A N 1
ATOM 1276 C CA . VAL A 1 170 ? 16.844 -7.065 -15.064 1.00 94.50 170 VAL A CA 1
ATOM 1277 C C . VAL A 1 170 ? 16.561 -8.105 -16.154 1.00 94.50 170 VAL A C 1
ATOM 1279 O O . VAL A 1 170 ? 16.525 -9.297 -15.867 1.00 94.50 170 VAL A O 1
ATOM 1282 N N . ALA A 1 171 ? 16.409 -7.703 -17.418 1.00 94.50 171 ALA A N 1
ATOM 1283 C CA . ALA A 1 171 ? 16.269 -8.651 -18.525 1.00 94.50 171 ALA A CA 1
ATOM 1284 C C . ALA A 1 171 ? 17.546 -9.480 -18.760 1.00 94.50 171 ALA A C 1
ATOM 1286 O O . ALA A 1 171 ? 17.451 -10.668 -19.064 1.00 94.50 171 ALA A O 1
ATOM 1287 N N . ALA A 1 172 ? 18.728 -8.877 -18.595 1.00 95.88 172 ALA A N 1
ATOM 1288 C CA . ALA A 1 172 ? 20.013 -9.567 -18.703 1.00 95.88 172 ALA A CA 1
ATOM 1289 C C . ALA A 1 172 ? 20.297 -10.493 -17.505 1.00 95.88 172 ALA A C 1
ATOM 1291 O O . ALA A 1 172 ? 20.948 -11.523 -17.671 1.00 95.88 172 ALA A O 1
ATOM 1292 N N . ASN A 1 173 ? 19.786 -10.158 -16.315 1.00 93.56 173 ASN A N 1
ATOM 1293 C CA . ASN A 1 173 ? 19.870 -10.992 -15.116 1.00 93.56 173 ASN A CA 1
ATOM 1294 C C . ASN A 1 173 ? 18.510 -11.087 -14.388 1.00 93.56 173 ASN A C 1
ATOM 1296 O O . ASN A 1 173 ? 18.290 -10.400 -13.388 1.00 93.56 173 ASN A O 1
ATOM 1300 N N . PRO A 1 174 ? 17.598 -11.975 -14.834 1.00 89.88 174 PRO A N 1
ATOM 1301 C CA . PRO A 1 174 ? 16.237 -12.067 -14.287 1.00 89.88 174 PRO A CA 1
ATOM 1302 C C . PRO A 1 174 ? 16.153 -12.530 -12.830 1.00 89.88 174 PRO A C 1
ATOM 1304 O O . PRO A 1 174 ? 15.091 -12.442 -12.215 1.00 89.88 174 PRO A O 1
ATOM 1307 N N . THR A 1 175 ? 17.250 -13.061 -12.290 1.00 92.31 175 THR A N 1
ATOM 1308 C CA . THR A 1 175 ? 17.355 -13.519 -10.901 1.00 92.31 175 THR A CA 1
ATOM 1309 C C . THR A 1 175 ? 17.925 -12.465 -9.958 1.00 92.31 175 THR A C 1
ATOM 1311 O O . THR A 1 175 ? 18.011 -12.715 -8.757 1.00 92.31 175 THR A O 1
ATOM 1314 N N . ASP A 1 176 ? 18.305 -11.291 -10.469 1.00 92.62 176 ASP A N 1
ATOM 1315 C CA . ASP A 1 176 ? 18.686 -10.154 -9.637 1.00 92.62 176 ASP A CA 1
ATOM 1316 C C . ASP A 1 176 ? 17.438 -9.486 -9.044 1.00 92.62 176 ASP A C 1
ATOM 1318 O O . ASP A 1 176 ? 16.913 -8.485 -9.541 1.00 92.62 176 ASP A O 1
ATOM 1322 N N . TYR A 1 177 ? 16.933 -10.084 -7.966 1.00 92.75 177 TYR A N 1
ATOM 1323 C CA . TYR A 1 177 ? 15.749 -9.589 -7.271 1.00 92.75 177 TYR A CA 1
ATOM 1324 C C . TYR A 1 177 ? 15.991 -8.250 -6.570 1.00 92.75 177 TYR A C 1
ATOM 1326 O O . TYR A 1 177 ? 15.031 -7.520 -6.346 1.00 92.75 177 TYR A O 1
ATOM 1334 N N . THR A 1 178 ? 17.243 -7.896 -6.267 1.00 93.50 178 THR A N 1
ATOM 1335 C CA . THR A 1 178 ? 17.581 -6.574 -5.727 1.00 93.50 178 THR A CA 1
ATOM 1336 C C . THR A 1 178 ? 17.320 -5.507 -6.782 1.00 93.50 178 THR A C 1
ATOM 1338 O O . THR A 1 178 ? 16.544 -4.587 -6.534 1.00 93.50 178 THR A O 1
ATOM 1341 N N . SER A 1 179 ? 17.869 -5.678 -7.988 1.00 93.88 179 SER A N 1
ATOM 1342 C CA . SER A 1 179 ? 17.610 -4.764 -9.107 1.00 93.88 179 SER A CA 1
ATOM 1343 C C . SER A 1 179 ? 16.137 -4.756 -9.520 1.00 93.88 179 SER A C 1
ATOM 1345 O O . SER A 1 179 ? 15.599 -3.706 -9.863 1.00 93.88 179 SER A O 1
ATOM 1347 N N . MET A 1 180 ? 15.447 -5.899 -9.436 1.00 95.62 180 MET A N 1
ATOM 1348 C CA . MET A 1 180 ? 14.003 -5.974 -9.685 1.00 95.62 180 MET A CA 1
ATOM 1349 C C . MET A 1 180 ? 13.183 -5.177 -8.661 1.00 95.62 180 MET A C 1
ATOM 1351 O O . MET A 1 180 ? 12.236 -4.497 -9.052 1.00 95.62 180 MET A O 1
ATOM 1355 N N . LEU A 1 181 ? 13.543 -5.228 -7.374 1.00 97.25 181 LEU A N 1
ATOM 1356 C CA . LEU A 1 181 ? 12.904 -4.409 -6.342 1.00 97.25 181 LEU A CA 1
ATOM 1357 C C . LEU A 1 181 ? 13.196 -2.924 -6.569 1.00 97.25 181 LEU A C 1
ATOM 1359 O O . LEU A 1 181 ? 12.278 -2.114 -6.555 1.00 97.25 181 LEU A O 1
ATOM 1363 N N . THR A 1 182 ? 14.449 -2.561 -6.861 1.00 96.62 182 THR A N 1
ATOM 1364 C CA . THR A 1 182 ? 14.808 -1.178 -7.211 1.00 96.62 182 THR A CA 1
ATOM 1365 C C . THR A 1 182 ? 14.006 -0.677 -8.412 1.00 96.62 182 THR A C 1
ATOM 1367 O O . THR A 1 182 ? 13.541 0.460 -8.407 1.00 96.62 182 THR A O 1
ATOM 1370 N N . LEU A 1 183 ? 13.783 -1.530 -9.415 1.00 97.25 183 LEU A N 1
ATOM 1371 C CA . LEU A 1 183 ? 12.961 -1.214 -10.578 1.00 97.25 183 LEU A CA 1
ATOM 1372 C C . LEU A 1 183 ? 11.491 -1.001 -10.210 1.00 97.25 183 LEU A C 1
ATOM 1374 O O . LEU A 1 183 ? 10.870 -0.063 -10.711 1.00 97.25 183 LEU A O 1
ATOM 1378 N N . ALA A 1 184 ? 10.941 -1.842 -9.333 1.00 97.69 184 ALA A N 1
ATOM 1379 C CA . ALA A 1 184 ? 9.579 -1.690 -8.835 1.00 97.69 184 ALA A CA 1
ATOM 1380 C C . ALA A 1 184 ? 9.402 -0.368 -8.070 1.00 97.69 184 ALA A C 1
ATOM 1382 O O . ALA A 1 184 ? 8.481 0.389 -8.377 1.00 97.69 184 ALA A O 1
ATOM 1383 N N . ASN A 1 185 ? 10.328 -0.054 -7.161 1.00 96.38 185 ASN A N 1
ATOM 1384 C CA . ASN A 1 185 ? 10.319 1.174 -6.365 1.00 96.38 185 ASN A CA 1
ATOM 1385 C C . ASN A 1 185 ? 10.451 2.416 -7.255 1.00 96.38 185 ASN A C 1
ATOM 1387 O O . ASN A 1 185 ? 9.660 3.346 -7.150 1.00 96.38 185 ASN A O 1
ATOM 1391 N N . LEU A 1 186 ? 11.388 2.403 -8.208 1.00 95.62 186 LEU A N 1
ATOM 1392 C CA . LEU A 1 186 ? 11.575 3.509 -9.145 1.00 95.62 186 LEU A CA 1
ATOM 1393 C C . LEU A 1 186 ? 10.335 3.732 -10.028 1.00 95.62 186 LEU A C 1
ATOM 1395 O O . LEU A 1 186 ? 9.949 4.871 -10.296 1.00 95.62 186 LEU A O 1
ATOM 1399 N N . ALA A 1 187 ? 9.692 2.649 -10.476 1.00 95.75 187 ALA A N 1
ATOM 1400 C CA . ALA A 1 187 ? 8.437 2.729 -11.213 1.00 95.75 187 ALA A CA 1
ATOM 1401 C C . ALA A 1 187 ? 7.293 3.282 -10.347 1.00 95.75 187 ALA A C 1
ATOM 1403 O O . ALA A 1 187 ? 6.515 4.100 -10.839 1.00 95.75 187 ALA A O 1
ATOM 1404 N N . HIS A 1 188 ? 7.208 2.876 -9.078 1.00 94.88 188 HIS A N 1
ATOM 1405 C CA . HIS A 1 188 ? 6.247 3.403 -8.107 1.00 94.88 188 HIS A CA 1
ATOM 1406 C C . HIS A 1 188 ? 6.436 4.911 -7.891 1.00 94.88 188 HIS A C 1
ATOM 1408 O O . HIS A 1 188 ? 5.485 5.673 -8.061 1.00 94.88 188 HIS A O 1
ATOM 1414 N N . ASP A 1 189 ? 7.665 5.354 -7.627 1.00 90.38 189 ASP A N 1
ATOM 1415 C CA . ASP A 1 189 ? 7.991 6.762 -7.372 1.00 90.38 189 ASP A CA 1
ATOM 1416 C C . ASP A 1 189 ? 7.740 7.637 -8.609 1.00 90.38 189 ASP A C 1
ATOM 1418 O O . ASP A 1 189 ? 7.263 8.769 -8.511 1.00 90.38 189 ASP A O 1
ATOM 1422 N N . GLY A 1 190 ? 7.981 7.081 -9.801 1.00 89.88 190 GLY A N 1
ATOM 1423 C CA . GLY A 1 190 ? 7.634 7.694 -11.083 1.00 89.88 190 GLY A CA 1
ATOM 1424 C C . GLY A 1 190 ? 6.144 7.660 -11.435 1.00 89.88 190 GLY A C 1
ATOM 1425 O O . GLY A 1 190 ? 5.772 8.123 -12.513 1.00 89.88 190 GLY A O 1
ATOM 1426 N N . ARG A 1 191 ? 5.289 7.107 -10.562 1.00 92.44 191 ARG A N 1
ATOM 1427 C CA . ARG A 1 191 ? 3.843 6.903 -10.770 1.00 92.44 191 ARG A CA 1
ATOM 1428 C C . ARG A 1 191 ? 3.497 6.007 -11.966 1.00 92.44 191 ARG A C 1
ATOM 1430 O O . ARG A 1 191 ? 2.375 6.039 -12.472 1.00 92.44 191 ARG A O 1
ATOM 1437 N N . PHE A 1 192 ? 4.431 5.169 -12.414 1.00 93.44 192 PHE A N 1
ATOM 1438 C CA . PHE A 1 192 ? 4.202 4.130 -13.421 1.00 93.44 192 PHE A CA 1
ATOM 1439 C C . PHE A 1 192 ? 3.595 2.886 -12.759 1.00 93.44 192 PHE A C 1
ATOM 1441 O O . PHE A 1 192 ? 4.181 1.802 -12.787 1.00 93.44 192 PHE A O 1
ATOM 1448 N N . PHE A 1 193 ? 2.425 3.043 -12.137 1.00 95.56 193 PHE A N 1
ATOM 1449 C CA . PHE A 1 193 ? 1.855 2.041 -11.232 1.00 95.56 193 PHE A CA 1
ATOM 1450 C C . PHE A 1 193 ? 1.625 0.675 -11.886 1.00 95.56 193 PHE A C 1
ATOM 1452 O O . PHE A 1 193 ? 1.908 -0.341 -11.260 1.00 95.56 193 PHE A O 1
ATOM 1459 N N . ASP A 1 194 ? 1.213 0.614 -13.156 1.00 96.56 194 ASP A N 1
ATOM 1460 C CA . ASP A 1 194 ? 1.048 -0.670 -13.855 1.00 96.56 194 ASP A CA 1
ATOM 1461 C C . ASP A 1 194 ? 2.377 -1.426 -14.020 1.00 96.56 194 ASP A C 1
ATOM 1463 O O . ASP A 1 194 ? 2.433 -2.645 -13.833 1.00 96.56 194 ASP A O 1
ATOM 1467 N N . LYS A 1 195 ? 3.471 -0.705 -14.310 1.00 96.06 195 LYS A N 1
ATOM 1468 C CA . LYS A 1 195 ? 4.818 -1.290 -14.351 1.00 96.06 195 LYS A CA 1
ATOM 1469 C C . LYS A 1 195 ? 5.261 -1.725 -12.955 1.00 96.06 195 LYS A C 1
ATOM 1471 O O . LYS A 1 195 ? 5.721 -2.853 -12.789 1.00 96.06 195 LYS A O 1
ATOM 1476 N N . ALA A 1 196 ? 5.077 -0.863 -11.955 1.00 98.19 196 ALA A N 1
ATOM 1477 C CA . ALA A 1 196 ? 5.426 -1.154 -10.567 1.00 98.19 196 ALA A CA 1
ATOM 1478 C C . ALA A 1 196 ? 4.722 -2.425 -10.064 1.00 98.19 196 ALA A C 1
ATOM 1480 O O . ALA A 1 196 ? 5.380 -3.312 -9.527 1.00 98.19 196 ALA A O 1
ATOM 1481 N N . ILE A 1 197 ? 3.419 -2.579 -10.337 1.00 98.75 197 ILE A N 1
ATOM 1482 C CA . ILE A 1 197 ? 2.644 -3.786 -10.011 1.00 98.75 197 ILE A CA 1
ATOM 1483 C C . ILE A 1 197 ? 3.292 -5.032 -10.618 1.00 98.75 197 ILE A C 1
ATOM 1485 O O . ILE A 1 197 ? 3.482 -6.031 -9.922 1.00 98.75 197 ILE A O 1
ATOM 1489 N N . ALA A 1 198 ? 3.643 -4.997 -11.907 1.00 97.75 198 ALA A N 1
ATOM 1490 C CA . ALA A 1 198 ? 4.262 -6.140 -12.572 1.00 97.75 198 ALA A CA 1
ATOM 1491 C C . ALA A 1 198 ? 5.604 -6.525 -11.924 1.00 97.75 198 ALA A C 1
ATOM 1493 O O . ALA A 1 198 ? 5.861 -7.711 -11.699 1.00 97.75 198 ALA A O 1
ATOM 1494 N N . TYR A 1 199 ? 6.437 -5.539 -11.584 1.00 97.94 199 TYR A N 1
ATOM 1495 C CA . TYR A 1 199 ? 7.747 -5.775 -10.977 1.00 97.94 199 TYR A CA 1
ATOM 1496 C C . TYR A 1 199 ? 7.657 -6.236 -9.521 1.00 97.94 199 TYR A C 1
ATOM 1498 O O . TYR A 1 199 ? 8.291 -7.234 -9.175 1.00 97.94 199 TYR A O 1
ATOM 1506 N N . TYR A 1 200 ? 6.805 -5.619 -8.697 1.00 98.62 200 TYR A N 1
ATOM 1507 C CA . TYR A 1 200 ? 6.561 -6.080 -7.329 1.00 98.62 200 TYR A CA 1
ATOM 1508 C C . TYR A 1 200 ? 6.024 -7.510 -7.295 1.00 98.62 200 TYR A C 1
ATOM 1510 O O . TYR A 1 200 ? 6.492 -8.311 -6.489 1.00 98.62 200 TYR A O 1
ATOM 1518 N N . LYS A 1 201 ? 5.093 -7.881 -8.187 1.00 98.44 201 LYS A N 1
ATOM 1519 C CA . LYS A 1 201 ? 4.582 -9.262 -8.249 1.00 98.44 201 LYS A CA 1
ATOM 1520 C C . LYS A 1 201 ? 5.699 -10.266 -8.527 1.00 98.44 201 LYS A C 1
ATOM 1522 O O . LYS A 1 201 ? 5.817 -11.245 -7.796 1.00 98.44 201 LYS A O 1
ATOM 1527 N N . ARG A 1 202 ? 6.551 -10.000 -9.523 1.00 96.56 202 ARG A N 1
ATOM 1528 C CA . ARG A 1 202 ? 7.698 -10.869 -9.844 1.00 96.56 202 ARG A CA 1
ATOM 1529 C C . ARG A 1 202 ? 8.702 -10.950 -8.694 1.00 96.56 202 ARG A C 1
ATOM 1531 O O . ARG A 1 202 ? 9.199 -12.031 -8.394 1.00 96.56 202 ARG A O 1
ATOM 1538 N N . TYR A 1 203 ? 8.964 -9.835 -8.015 1.00 98.00 203 TYR A N 1
ATOM 1539 C CA . TYR A 1 203 ? 9.827 -9.813 -6.836 1.00 98.00 203 TYR A CA 1
ATOM 1540 C C . TYR A 1 203 ? 9.250 -10.664 -5.689 1.00 98.00 203 TYR A C 1
ATOM 1542 O O . TYR A 1 203 ? 9.953 -11.490 -5.094 1.00 98.00 203 TYR A O 1
ATOM 1550 N N . LEU A 1 204 ? 7.952 -10.514 -5.411 1.00 98.06 204 LEU A N 1
ATOM 1551 C CA . LEU A 1 204 ? 7.238 -11.198 -4.330 1.00 98.06 204 LEU A CA 1
ATOM 1552 C C . LEU A 1 204 ? 7.013 -12.695 -4.589 1.00 98.06 204 LEU A C 1
ATOM 1554 O O . LEU A 1 204 ? 6.849 -13.446 -3.629 1.00 98.06 204 LEU A O 1
ATOM 1558 N N . GLU A 1 205 ? 7.071 -13.170 -5.838 1.00 96.69 205 GLU A N 1
ATOM 1559 C CA . GLU A 1 205 ? 7.109 -14.613 -6.141 1.00 96.69 205 GLU A CA 1
ATOM 1560 C C . GLU A 1 205 ? 8.298 -15.313 -5.465 1.00 96.69 205 GLU A C 1
ATOM 1562 O O . GLU A 1 205 ? 8.233 -16.503 -5.146 1.00 96.69 205 GLU A O 1
ATOM 1567 N N . LYS A 1 206 ? 9.393 -14.580 -5.243 1.00 96.75 206 LYS A N 1
ATOM 1568 C CA . LYS A 1 206 ? 10.642 -15.101 -4.671 1.00 96.75 206 LYS A CA 1
ATOM 1569 C C . LYS A 1 206 ? 10.885 -14.607 -3.255 1.00 96.75 206 LYS A C 1
ATOM 1571 O O . LYS A 1 206 ? 11.489 -15.325 -2.463 1.00 96.75 206 LYS A O 1
ATOM 1576 N N . ASN A 1 207 ? 10.319 -13.453 -2.913 1.00 97.12 207 ASN A N 1
ATOM 1577 C CA . ASN A 1 207 ? 10.404 -12.836 -1.595 1.00 97.12 207 ASN A CA 1
ATOM 1578 C C . ASN A 1 207 ? 9.006 -12.686 -0.962 1.00 97.12 207 ASN A C 1
ATOM 1580 O O . ASN A 1 207 ? 8.613 -11.587 -0.580 1.00 97.12 207 ASN A O 1
ATOM 1584 N N . PRO A 1 208 ? 8.218 -13.770 -0.804 1.00 96.56 208 PRO A N 1
ATOM 1585 C CA . PRO A 1 208 ? 6.800 -13.665 -0.451 1.00 96.56 208 PRO A CA 1
ATOM 1586 C C . PRO A 1 208 ? 6.540 -13.103 0.951 1.00 96.56 208 PRO A C 1
ATOM 1588 O O . PRO A 1 208 ? 5.390 -12.808 1.270 1.00 96.56 208 PRO A O 1
ATOM 1591 N N . LYS A 1 209 ? 7.564 -12.996 1.802 1.00 97.50 209 LYS A N 1
ATOM 1592 C CA . LYS A 1 209 ? 7.452 -12.516 3.185 1.00 97.50 209 LYS A CA 1
ATOM 1593 C C . LYS A 1 209 ? 7.831 -11.044 3.355 1.00 97.50 209 LYS A C 1
ATOM 1595 O O . LYS A 1 209 ? 7.753 -10.554 4.475 1.00 97.50 209 LYS A O 1
ATOM 1600 N N . ASP A 1 210 ? 8.256 -10.363 2.291 1.00 98.06 210 ASP A N 1
ATOM 1601 C CA . ASP A 1 210 ? 8.597 -8.945 2.371 1.00 98.06 210 ASP A CA 1
ATOM 1602 C C . ASP A 1 210 ? 7.322 -8.113 2.568 1.00 98.06 210 ASP A C 1
ATOM 1604 O O . ASP A 1 210 ? 6.499 -7.973 1.663 1.00 98.06 210 ASP A O 1
ATOM 1608 N N . ALA A 1 211 ? 7.129 -7.614 3.788 1.00 98.25 211 ALA A N 1
ATOM 1609 C CA . ALA A 1 211 ? 5.958 -6.829 4.145 1.00 98.25 211 ALA A CA 1
ATOM 1610 C C . ALA A 1 211 ? 5.980 -5.431 3.506 1.00 98.25 211 ALA A C 1
ATOM 1612 O O . ALA A 1 211 ? 4.919 -4.960 3.097 1.00 98.25 211 ALA A O 1
ATOM 1613 N N . ASN A 1 212 ? 7.157 -4.816 3.346 1.00 98.00 212 ASN A N 1
ATOM 1614 C CA . ASN A 1 212 ? 7.287 -3.486 2.745 1.00 98.00 212 ASN A CA 1
ATOM 1615 C C . ASN A 1 212 ? 6.885 -3.541 1.268 1.00 98.00 212 ASN A C 1
ATOM 1617 O O . ASN A 1 212 ? 5.970 -2.839 0.849 1.00 98.00 212 ASN A O 1
ATOM 1621 N N . ALA A 1 213 ? 7.462 -4.479 0.507 1.00 98.12 213 ALA A N 1
ATOM 1622 C CA . ALA A 1 213 ? 7.134 -4.644 -0.909 1.00 98.12 213 ALA A CA 1
ATOM 1623 C C . ALA A 1 213 ? 5.646 -4.982 -1.141 1.00 98.12 213 ALA A C 1
ATOM 1625 O O . ALA A 1 213 ? 5.064 -4.600 -2.156 1.00 98.12 213 ALA A O 1
ATOM 1626 N N . ARG A 1 214 ? 4.992 -5.674 -0.195 1.00 98.69 214 ARG A N 1
ATOM 1627 C CA . ARG A 1 214 ? 3.536 -5.901 -0.231 1.00 98.69 214 ARG A CA 1
ATOM 1628 C C . ARG A 1 214 ? 2.732 -4.635 0.030 1.00 98.69 214 ARG A C 1
ATOM 1630 O O . ARG A 1 214 ? 1.720 -4.423 -0.633 1.00 98.69 214 ARG A O 1
ATOM 1637 N N . VAL A 1 215 ? 3.155 -3.802 0.981 1.00 98.75 215 VAL A N 1
ATOM 1638 C CA . VAL A 1 215 ? 2.525 -2.496 1.215 1.00 98.75 215 VAL A CA 1
ATOM 1639 C C . VAL A 1 215 ? 2.645 -1.626 -0.030 1.00 98.75 215 VAL A C 1
ATOM 1641 O O . VAL A 1 215 ? 1.630 -1.086 -0.465 1.00 98.75 215 VAL A O 1
ATOM 1644 N N . ASP A 1 216 ? 3.822 -1.562 -0.648 1.00 98.62 216 ASP A N 1
ATOM 1645 C CA . ASP A 1 216 ? 4.053 -0.747 -1.844 1.00 98.62 216 ASP A CA 1
ATOM 1646 C C . ASP A 1 216 ? 3.270 -1.264 -3.061 1.00 98.62 216 ASP A C 1
ATOM 1648 O O . ASP A 1 216 ? 2.662 -0.482 -3.798 1.00 98.62 216 ASP A O 1
ATOM 1652 N N . LEU A 1 217 ? 3.166 -2.588 -3.230 1.00 98.81 217 LEU A N 1
ATOM 1653 C CA . LEU A 1 217 ? 2.254 -3.185 -4.209 1.00 98.81 217 LEU A CA 1
ATOM 1654 C C . LEU A 1 217 ? 0.791 -2.808 -3.920 1.00 98.81 217 LEU A C 1
ATOM 1656 O O . LEU A 1 217 ? 0.046 -2.457 -4.838 1.00 98.81 217 LEU A O 1
ATOM 1660 N N . GLY A 1 218 ? 0.381 -2.842 -2.650 1.00 98.69 218 GLY A N 1
ATOM 1661 C CA . GLY A 1 218 ? -0.948 -2.419 -2.216 1.00 98.69 218 GLY A CA 1
ATOM 1662 C C . GLY A 1 218 ? -1.234 -0.944 -2.518 1.00 98.69 218 GLY A C 1
ATOM 1663 O O . GLY A 1 218 ? -2.337 -0.614 -2.951 1.00 98.69 218 GLY A O 1
ATOM 1664 N N . ILE A 1 219 ? -0.242 -0.063 -2.360 1.00 98.62 219 ILE A N 1
ATOM 1665 C CA . ILE A 1 219 ? -0.336 1.356 -2.739 1.00 98.62 219 ILE A CA 1
ATOM 1666 C C . ILE A 1 219 ? -0.526 1.489 -4.253 1.00 98.62 219 ILE A C 1
ATOM 1668 O O . ILE A 1 219 ? -1.427 2.201 -4.693 1.00 98.62 219 ILE A O 1
ATOM 1672 N N . CYS A 1 220 ? 0.238 0.750 -5.063 1.00 98.62 220 CYS A N 1
ATOM 1673 C CA . CYS A 1 220 ? 0.062 0.773 -6.518 1.00 98.62 220 CYS A CA 1
ATOM 1674 C C . CYS A 1 220 ? -1.350 0.325 -6.940 1.00 98.62 220 CYS A C 1
ATOM 1676 O O . CYS A 1 220 ? -1.947 0.901 -7.853 1.00 98.62 220 CYS A O 1
ATOM 1678 N N . TYR A 1 221 ? -1.912 -0.690 -6.275 1.00 98.81 221 TYR A N 1
ATOM 1679 C CA . TYR A 1 221 ? -3.297 -1.100 -6.506 1.00 98.81 221 TYR A CA 1
ATOM 1680 C C . TYR A 1 221 ? -4.302 -0.017 -6.094 1.00 98.81 221 TYR A C 1
ATOM 1682 O O . TYR A 1 221 ? -5.242 0.256 -6.837 1.00 98.81 221 TYR A O 1
ATOM 1690 N N . PHE A 1 222 ? -4.084 0.658 -4.965 1.00 98.62 222 PHE A N 1
ATOM 1691 C CA . PHE A 1 222 ? -4.939 1.760 -4.519 1.00 98.62 222 PHE A CA 1
ATOM 1692 C C . PHE A 1 222 ? -4.957 2.938 -5.509 1.00 98.62 222 PHE A C 1
ATOM 1694 O O . PHE A 1 222 ? -6.032 3.464 -5.820 1.00 98.62 222 PHE A O 1
ATOM 1701 N N . GLU A 1 223 ? -3.788 3.319 -6.032 1.00 97.50 223 GLU A N 1
ATOM 1702 C CA . GLU A 1 223 ? -3.630 4.386 -7.034 1.00 97.50 223 GLU A CA 1
ATOM 1703 C C . GLU A 1 223 ? -4.260 4.018 -8.387 1.00 97.50 223 GLU A C 1
ATOM 1705 O O . GLU A 1 223 ? -4.700 4.895 -9.127 1.00 97.50 223 GLU A O 1
ATOM 1710 N N . THR A 1 224 ? -4.364 2.720 -8.691 1.00 97.00 224 THR A N 1
ATOM 1711 C CA . THR A 1 224 ? -5.042 2.192 -9.892 1.00 97.00 224 THR A CA 1
ATOM 1712 C C . THR A 1 224 ? -6.496 1.772 -9.638 1.00 97.00 224 THR A C 1
ATOM 1714 O O . THR A 1 224 ? -7.091 1.077 -10.458 1.00 97.00 224 THR A O 1
ATOM 1717 N N . ASP A 1 225 ? -7.074 2.211 -8.514 1.00 97.44 225 ASP A N 1
ATOM 1718 C CA . ASP A 1 225 ? -8.466 1.982 -8.090 1.00 97.44 225 ASP A CA 1
ATOM 1719 C C . ASP A 1 225 ? -8.871 0.509 -7.871 1.00 97.44 225 ASP A C 1
ATOM 1721 O O . ASP A 1 225 ? -10.047 0.170 -7.753 1.00 97.44 225 ASP A O 1
ATOM 1725 N N . LYS A 1 226 ? -7.884 -0.377 -7.732 1.00 98.25 226 LYS A N 1
ATOM 1726 C CA . LYS A 1 226 ? -8.036 -1.810 -7.440 1.00 98.25 226 LYS A CA 1
ATOM 1727 C C . LYS A 1 226 ? -8.075 -2.039 -5.927 1.00 98.25 226 LYS A C 1
ATOM 1729 O O . LYS A 1 226 ? -7.114 -2.498 -5.310 1.00 98.25 226 LYS A O 1
ATOM 1734 N N . LEU A 1 227 ? -9.167 -1.601 -5.294 1.00 97.81 227 LEU A N 1
ATOM 1735 C CA . LEU A 1 227 ? -9.259 -1.510 -3.828 1.00 97.81 227 LEU A CA 1
ATOM 1736 C C . LEU A 1 227 ? -9.229 -2.872 -3.120 1.00 97.81 227 LEU A C 1
ATOM 1738 O O . LEU A 1 227 ? -8.671 -2.966 -2.025 1.00 97.81 227 LEU A O 1
ATOM 1742 N N . ASP A 1 228 ? -9.798 -3.917 -3.722 1.00 98.06 228 ASP A N 1
ATOM 1743 C CA . ASP A 1 228 ? -9.808 -5.256 -3.124 1.00 98.06 228 ASP A CA 1
ATOM 1744 C C . ASP A 1 228 ? -8.404 -5.879 -3.144 1.00 98.06 228 ASP A C 1
ATOM 1746 O O . ASP A 1 228 ? -7.957 -6.434 -2.138 1.00 98.06 228 ASP A O 1
ATOM 1750 N N . GLU A 1 229 ? -7.662 -5.717 -4.242 1.00 98.69 229 GLU A N 1
ATOM 1751 C CA . GLU A 1 229 ? -6.265 -6.139 -4.352 1.00 98.69 229 GLU A CA 1
ATOM 1752 C C . GLU A 1 229 ? -5.358 -5.347 -3.403 1.00 98.69 229 GLU A C 1
ATOM 1754 O O . GLU A 1 229 ? -4.515 -5.937 -2.724 1.00 98.69 229 GLU A O 1
ATOM 1759 N N . ALA A 1 230 ? -5.573 -4.032 -3.280 1.00 98.75 230 ALA A N 1
ATOM 1760 C CA . ALA A 1 230 ? -4.866 -3.198 -2.308 1.00 98.75 230 ALA A CA 1
ATOM 1761 C C . ALA A 1 230 ? -5.084 -3.703 -0.873 1.00 98.75 230 ALA A C 1
ATOM 1763 O O . ALA A 1 230 ? -4.130 -3.900 -0.116 1.00 98.75 230 ALA A O 1
ATOM 1764 N N . GLN A 1 231 ? -6.343 -3.971 -0.510 1.00 98.44 231 GLN A N 1
ATOM 1765 C CA . GLN A 1 231 ? -6.702 -4.494 0.805 1.00 98.44 231 GLN A CA 1
ATOM 1766 C C . GLN A 1 231 ? -6.079 -5.878 1.052 1.00 98.44 231 GLN A C 1
ATOM 1768 O O . GLN A 1 231 ? -5.603 -6.150 2.158 1.00 98.44 231 GLN A O 1
ATOM 1773 N N . ALA A 1 232 ? -6.072 -6.752 0.042 1.00 98.62 232 ALA A N 1
ATOM 1774 C CA . ALA A 1 232 ? -5.501 -8.091 0.132 1.00 98.62 232 ALA A CA 1
ATOM 1775 C C . ALA A 1 232 ? -3.985 -8.057 0.375 1.00 98.62 232 ALA A C 1
ATOM 1777 O O . ALA A 1 232 ? -3.500 -8.747 1.275 1.00 98.62 232 ALA A O 1
ATOM 1778 N N . GLU A 1 233 ? -3.244 -7.226 -0.362 1.00 98.56 233 GLU A N 1
ATOM 1779 C CA . GLU A 1 233 ? -1.792 -7.123 -0.197 1.00 98.56 233 GLU A CA 1
ATOM 1780 C C . GLU A 1 233 ? -1.404 -6.516 1.151 1.00 98.56 233 GLU A C 1
ATOM 1782 O O . GLU A 1 233 ? -0.523 -7.047 1.826 1.00 98.56 233 GLU A O 1
ATOM 1787 N N . MET A 1 234 ? -2.121 -5.493 1.627 1.00 98.38 234 MET A N 1
ATOM 1788 C CA . MET A 1 234 ? -1.866 -4.930 2.958 1.00 98.38 234 MET A CA 1
ATOM 1789 C C . MET A 1 234 ? -2.207 -5.915 4.085 1.00 98.38 234 MET A C 1
ATOM 1791 O O . MET A 1 234 ? -1.459 -6.030 5.056 1.00 98.38 234 MET A O 1
ATOM 1795 N N . LYS A 1 235 ? -3.289 -6.699 3.954 1.00 98.50 235 LYS A N 1
ATOM 1796 C CA . LYS A 1 235 ? -3.583 -7.804 4.888 1.00 98.50 235 LYS A CA 1
ATOM 1797 C C . LYS A 1 235 ? -2.498 -8.882 4.836 1.00 98.50 235 LYS A C 1
ATOM 1799 O O . LYS A 1 235 ? -2.131 -9.430 5.875 1.00 98.50 235 LYS A O 1
ATOM 1804 N N . SER A 1 236 ? -1.954 -9.170 3.654 1.00 98.44 236 SER A N 1
ATOM 1805 C CA . SER A 1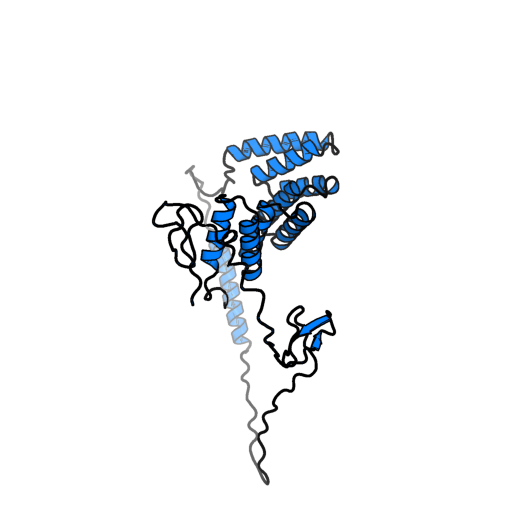 236 ? -0.828 -10.091 3.516 1.00 98.44 236 SER A CA 1
ATOM 1806 C C . SER A 1 236 ? 0.456 -9.527 4.128 1.00 98.44 236 SER A C 1
ATOM 1808 O O . SER A 1 236 ? 1.196 -10.292 4.739 1.00 98.44 236 SER A O 1
ATOM 1810 N N . ALA A 1 237 ? 0.722 -8.223 4.028 1.00 98.62 237 ALA A N 1
ATOM 1811 C CA . ALA A 1 237 ? 1.838 -7.583 4.722 1.00 98.62 237 ALA A CA 1
ATOM 1812 C C . ALA A 1 237 ? 1.718 -7.787 6.240 1.00 98.62 237 ALA A C 1
ATOM 1814 O O . ALA A 1 237 ? 2.653 -8.277 6.867 1.00 98.62 237 ALA A O 1
ATOM 1815 N N . LEU A 1 238 ? 0.525 -7.559 6.806 1.00 98.31 238 LEU A N 1
ATOM 1816 C CA . LEU A 1 238 ? 0.250 -7.776 8.233 1.00 98.31 238 LEU A CA 1
ATOM 1817 C C . LEU A 1 238 ? 0.350 -9.238 8.688 1.00 98.31 238 LEU A C 1
ATOM 1819 O O . LEU A 1 238 ? 0.563 -9.502 9.869 1.00 98.31 238 LEU A O 1
ATOM 1823 N N . LYS A 1 239 ? 0.215 -10.205 7.776 1.00 98.19 239 LYS A N 1
ATOM 1824 C CA . LYS A 1 239 ? 0.482 -11.617 8.087 1.00 98.19 239 LYS A CA 1
ATOM 1825 C C . LYS A 1 239 ? 1.968 -11.864 8.376 1.00 98.19 239 LYS A C 1
ATOM 1827 O O . LYS A 1 239 ? 2.281 -12.751 9.167 1.00 98.19 239 LYS A O 1
ATOM 1832 N N . TYR A 1 240 ? 2.864 -11.128 7.718 1.00 97.38 240 TYR A N 1
ATOM 1833 C CA . TYR A 1 240 ? 4.315 -11.291 7.855 1.00 97.38 240 TYR A CA 1
ATOM 1834 C C . TYR A 1 240 ? 4.931 -10.315 8.861 1.00 97.38 240 TYR A C 1
ATOM 1836 O O . TYR A 1 240 ? 5.847 -10.704 9.580 1.00 97.38 240 TYR A O 1
ATOM 1844 N N . ASP A 1 241 ? 4.383 -9.105 8.969 1.00 97.81 241 ASP A N 1
ATOM 1845 C CA . ASP A 1 241 ? 4.690 -8.140 10.023 1.00 97.81 241 ASP A CA 1
ATOM 1846 C C . ASP A 1 241 ? 3.392 -7.574 10.636 1.00 97.81 241 ASP A C 1
ATOM 1848 O O . ASP A 1 241 ? 2.848 -6.568 10.168 1.00 97.81 241 ASP A O 1
ATOM 1852 N N . PRO A 1 242 ? 2.884 -8.188 11.720 1.00 97.56 242 PRO A N 1
ATOM 1853 C CA . PRO A 1 242 ? 1.658 -7.742 12.382 1.00 97.56 242 PRO A CA 1
ATOM 1854 C C . PRO A 1 242 ? 1.716 -6.323 12.964 1.00 97.56 242 PRO A C 1
ATOM 1856 O O . PRO A 1 242 ? 0.663 -5.741 13.242 1.00 97.56 242 PRO A O 1
ATOM 1859 N N . LYS A 1 243 ? 2.917 -5.767 13.179 1.00 96.12 243 LYS A N 1
ATOM 1860 C CA . LYS A 1 243 ? 3.129 -4.429 13.750 1.00 96.12 243 LYS A CA 1
ATOM 1861 C C . LYS A 1 243 ? 3.497 -3.388 12.688 1.00 96.12 243 LYS A C 1
ATOM 1863 O O . LYS A 1 243 ? 3.847 -2.266 13.048 1.00 96.12 243 LYS A O 1
ATOM 1868 N N . HIS A 1 244 ? 3.359 -3.714 11.403 1.00 97.38 244 HIS A N 1
ATOM 1869 C CA . HIS A 1 244 ? 3.668 -2.797 10.312 1.00 97.38 244 HIS A CA 1
ATOM 1870 C C . HIS A 1 244 ? 2.719 -1.589 10.300 1.00 97.38 244 HIS A C 1
ATOM 1872 O O . HIS A 1 244 ? 1.597 -1.646 9.790 1.00 97.38 244 HIS A O 1
ATOM 1878 N N . ILE A 1 245 ? 3.178 -0.460 10.839 1.00 97.00 245 ILE A N 1
ATOM 1879 C CA . ILE A 1 245 ? 2.336 0.718 11.110 1.00 97.00 245 ILE A CA 1
ATOM 1880 C C . ILE A 1 245 ? 1.687 1.255 9.826 1.00 97.00 245 ILE A C 1
ATOM 1882 O O . ILE A 1 245 ? 0.473 1.468 9.785 1.00 97.00 245 ILE A O 1
ATOM 1886 N N . GLN A 1 246 ? 2.471 1.382 8.751 1.00 96.94 246 GLN A N 1
ATOM 1887 C CA . GLN A 1 246 ? 1.987 1.867 7.455 1.00 96.94 246 GLN A CA 1
ATOM 1888 C C . GLN A 1 246 ? 0.933 0.941 6.826 1.00 96.94 246 GLN A C 1
ATOM 1890 O O . GLN A 1 246 ? 0.008 1.430 6.188 1.00 96.94 246 GLN A O 1
ATOM 1895 N N . ALA A 1 247 ? 1.000 -0.377 7.052 1.00 98.25 247 ALA A N 1
ATOM 1896 C CA . ALA A 1 247 ? -0.003 -1.309 6.542 1.00 98.25 247 ALA A CA 1
ATOM 1897 C C . ALA A 1 247 ? -1.345 -1.136 7.272 1.00 98.25 247 ALA A C 1
ATOM 1899 O O . ALA A 1 247 ? -2.389 -1.107 6.624 1.00 98.25 247 ALA A O 1
ATOM 1900 N N . HIS A 1 248 ? -1.332 -0.955 8.603 1.00 98.50 248 HIS A N 1
ATOM 1901 C CA . HIS A 1 248 ? -2.549 -0.631 9.367 1.00 98.50 248 HIS A CA 1
ATOM 1902 C C . HIS A 1 248 ? -3.155 0.698 8.915 1.00 98.50 248 HIS A C 1
ATOM 1904 O O . HIS A 1 248 ? -4.355 0.766 8.656 1.00 98.50 248 HIS A O 1
ATOM 1910 N N . PHE A 1 249 ? -2.330 1.740 8.772 1.00 98.50 249 PHE A N 1
ATOM 1911 C CA . PHE A 1 249 ? -2.807 3.055 8.343 1.00 98.50 249 PHE A CA 1
ATOM 1912 C C . PHE A 1 249 ? -3.407 3.009 6.937 1.00 98.50 249 PHE A C 1
ATOM 1914 O O . PHE A 1 249 ? -4.540 3.446 6.729 1.00 98.50 249 PHE A O 1
ATOM 1921 N N . ASN A 1 250 ? -2.695 2.402 5.987 1.00 98.38 250 ASN A N 1
ATOM 1922 C CA . ASN A 1 250 ? -3.157 2.309 4.612 1.00 98.38 250 ASN A CA 1
ATOM 1923 C C . ASN A 1 250 ? -4.406 1.426 4.477 1.00 98.38 250 ASN A C 1
ATOM 1925 O O . ASN A 1 250 ? -5.267 1.739 3.660 1.00 98.38 250 ASN A O 1
ATOM 1929 N N . LEU A 1 251 ? -4.589 0.391 5.309 1.00 98.50 251 LEU A N 1
ATOM 1930 C CA . LEU A 1 251 ? -5.859 -0.344 5.369 1.00 98.50 251 LEU A CA 1
ATOM 1931 C C . LEU A 1 251 ? -7.019 0.553 5.802 1.00 98.50 251 LEU A C 1
ATOM 1933 O O . LEU A 1 251 ? -8.107 0.440 5.235 1.00 98.50 251 LEU A O 1
ATOM 1937 N N . GLY A 1 252 ? -6.787 1.473 6.742 1.00 97.81 252 GLY A N 1
ATOM 1938 C CA . GLY A 1 252 ? -7.750 2.513 7.106 1.00 97.81 252 GLY A CA 1
ATOM 1939 C C . GLY A 1 252 ? -8.145 3.374 5.906 1.00 97.81 252 GLY A C 1
ATOM 1940 O O . GLY A 1 252 ? -9.334 3.559 5.654 1.00 97.81 252 GLY A O 1
ATOM 1941 N N . ILE A 1 253 ? -7.169 3.811 5.106 1.00 97.75 253 ILE A N 1
ATOM 1942 C CA . ILE A 1 253 ? -7.385 4.621 3.893 1.00 97.75 253 ILE A CA 1
ATOM 1943 C C . ILE A 1 253 ? -8.116 3.835 2.792 1.00 97.75 253 ILE A C 1
ATOM 1945 O O . ILE A 1 253 ? -9.095 4.323 2.226 1.00 97.75 253 ILE A O 1
ATOM 1949 N N . VAL A 1 254 ? -7.682 2.606 2.499 1.00 98.12 254 VAL A N 1
ATOM 1950 C CA . VAL A 1 254 ? -8.287 1.743 1.468 1.00 98.12 254 VAL A CA 1
ATOM 1951 C C . VAL A 1 254 ? -9.747 1.448 1.807 1.00 98.12 254 VAL A C 1
ATOM 1953 O O . VAL A 1 254 ? -10.631 1.593 0.962 1.00 98.12 254 VAL A O 1
ATOM 1956 N N . THR A 1 255 ? -10.025 1.076 3.057 1.00 96.69 255 THR A N 1
ATOM 1957 C CA . THR A 1 255 ? -11.391 0.779 3.514 1.00 96.69 255 THR A CA 1
ATOM 1958 C C . THR A 1 255 ? -12.259 2.032 3.586 1.00 96.69 255 THR A C 1
ATOM 1960 O O . THR A 1 255 ? -13.446 1.955 3.265 1.00 96.69 255 THR A O 1
ATOM 1963 N N . LEU A 1 256 ? -11.679 3.195 3.902 1.00 95.31 256 LEU A N 1
ATOM 1964 C CA . LEU A 1 256 ? -12.370 4.481 3.826 1.00 95.31 256 LEU A CA 1
ATOM 1965 C C . LEU A 1 256 ? -12.803 4.796 2.390 1.00 95.31 256 LEU A C 1
ATOM 1967 O O . LEU A 1 256 ? -13.973 5.096 2.157 1.00 95.31 256 LEU A O 1
ATOM 1971 N N . LYS A 1 257 ? -11.888 4.669 1.417 1.00 95.56 257 LYS A N 1
ATOM 1972 C CA . LYS A 1 257 ? -12.187 4.877 -0.011 1.00 95.56 257 LYS A CA 1
ATOM 1973 C C . LYS A 1 257 ? -13.244 3.888 -0.515 1.00 95.56 257 LYS A C 1
ATOM 1975 O O . LYS A 1 257 ? -14.135 4.276 -1.266 1.00 95.56 257 LYS A O 1
ATOM 1980 N N . ALA A 1 258 ? -13.217 2.650 -0.020 1.00 94.12 258 ALA A N 1
ATOM 1981 C CA . ALA A 1 258 ? -14.240 1.634 -0.275 1.00 94.12 258 ALA A CA 1
ATOM 1982 C C . ALA A 1 258 ? -15.572 1.865 0.480 1.00 94.12 258 ALA A C 1
ATOM 1984 O O . ALA A 1 258 ? -16.466 1.024 0.405 1.00 94.12 258 ALA A O 1
ATOM 1985 N N . ARG A 1 259 ? -15.717 2.976 1.222 1.00 93.44 259 ARG A N 1
ATOM 1986 C CA . ARG A 1 259 ? -16.878 3.323 2.070 1.00 93.44 259 ARG A CA 1
ATOM 1987 C C . ARG A 1 259 ? -17.198 2.307 3.175 1.00 93.44 259 ARG A C 1
ATOM 1989 O O . ARG A 1 259 ? -18.300 2.289 3.717 1.00 93.44 259 ARG A O 1
ATOM 1996 N N . LYS A 1 260 ? -16.225 1.483 3.568 1.00 92.62 260 LYS A N 1
ATOM 1997 C CA . LYS A 1 260 ? -16.316 0.542 4.694 1.00 92.62 260 LYS A CA 1
ATOM 1998 C C . LYS A 1 260 ? -15.937 1.267 5.995 1.00 92.62 260 LYS A C 1
ATOM 2000 O O . LYS A 1 260 ? -14.924 0.960 6.616 1.00 92.62 260 LYS A O 1
ATOM 2005 N N . PHE A 1 261 ? -16.736 2.259 6.400 1.00 90.81 261 PHE A N 1
ATOM 2006 C CA . PHE A 1 261 ? -16.386 3.203 7.479 1.00 90.81 261 PHE A CA 1
ATOM 2007 C C . PHE A 1 261 ? -16.083 2.545 8.832 1.00 90.81 261 PHE A C 1
ATOM 2009 O O . PHE A 1 261 ? -15.160 2.967 9.523 1.00 90.81 261 PHE A O 1
ATOM 2016 N N . GLN A 1 262 ? -16.826 1.500 9.213 1.00 91.56 262 GLN A N 1
ATOM 2017 C CA . GLN A 1 262 ? -16.570 0.791 10.473 1.00 91.56 262 GLN A CA 1
ATOM 2018 C C . GLN A 1 262 ? -15.210 0.079 10.446 1.00 91.56 262 GLN A C 1
ATOM 2020 O O . GLN A 1 262 ? -14.408 0.263 11.358 1.00 91.56 262 GLN A O 1
ATOM 2025 N N . GLU A 1 263 ? -14.912 -0.646 9.359 1.00 93.69 263 GLU A N 1
ATOM 2026 C CA . GLU A 1 263 ? -13.615 -1.310 9.174 1.00 93.69 263 GLU A CA 1
ATOM 2027 C C . GLU A 1 263 ? -12.471 -0.279 9.152 1.00 93.69 263 GLU A C 1
ATOM 2029 O O . GLU A 1 263 ? -11.439 -0.474 9.791 1.00 93.69 263 GLU A O 1
ATOM 2034 N N . SER A 1 264 ? -12.677 0.858 8.487 1.00 95.81 264 SER A N 1
ATOM 2035 C CA . SER A 1 264 ? -11.713 1.962 8.448 1.00 95.81 264 SER A CA 1
ATOM 2036 C C . SER A 1 264 ? -11.389 2.515 9.835 1.00 95.81 264 SER A C 1
ATOM 2038 O O . SER A 1 264 ? -10.217 2.623 10.205 1.00 95.81 264 SER A O 1
ATOM 2040 N N . ASN A 1 265 ? -12.416 2.772 10.649 1.00 95.56 265 ASN A N 1
ATOM 2041 C CA . ASN A 1 265 ? -12.237 3.251 12.016 1.00 95.56 265 ASN A CA 1
ATOM 2042 C C . ASN A 1 265 ? -11.479 2.237 12.889 1.00 95.56 265 ASN A C 1
ATOM 2044 O O . ASN A 1 265 ? -10.656 2.627 13.720 1.00 95.56 265 ASN A O 1
ATOM 2048 N N . GLU A 1 266 ? -11.716 0.936 12.711 1.00 96.31 266 GLU A N 1
ATOM 2049 C CA . GLU A 1 266 ? -10.946 -0.101 13.405 1.00 96.31 266 GLU A CA 1
ATOM 2050 C C . GLU A 1 266 ? -9.465 -0.078 13.020 1.00 96.31 266 GLU A C 1
ATOM 2052 O O . GLU A 1 266 ? -8.604 -0.163 13.900 1.00 96.31 266 GLU A O 1
ATOM 2057 N N . TRP A 1 267 ? -9.151 0.064 11.731 1.00 97.94 267 TRP A N 1
ATOM 2058 C CA . TRP A 1 267 ? -7.767 0.138 11.263 1.00 97.94 267 TRP A CA 1
ATOM 2059 C C . TRP A 1 267 ? -7.049 1.387 11.774 1.00 97.94 267 TRP A C 1
ATOM 2061 O O . TRP A 1 267 ? -5.948 1.262 12.305 1.00 97.94 267 TRP A O 1
ATOM 2071 N N . PHE A 1 268 ? -7.684 2.562 11.746 1.00 97.94 268 PHE A N 1
ATOM 2072 C CA . PHE A 1 268 ? -7.081 3.772 12.314 1.00 97.94 268 PHE A CA 1
ATOM 2073 C C . PHE A 1 268 ? -6.857 3.671 13.827 1.00 97.94 268 PHE A C 1
ATOM 2075 O O . PHE A 1 268 ? -5.813 4.098 14.323 1.00 97.94 268 PHE A O 1
ATOM 2082 N N . ARG A 1 269 ? -7.775 3.044 14.577 1.00 97.50 269 ARG A N 1
ATOM 2083 C CA . ARG A 1 269 ? -7.557 2.751 16.006 1.00 97.50 269 ARG A CA 1
ATOM 2084 C C . ARG A 1 269 ? -6.352 1.838 16.221 1.00 97.50 269 ARG A C 1
ATOM 2086 O O . ARG A 1 269 ? -5.557 2.098 17.122 1.00 97.50 269 ARG A O 1
ATOM 2093 N N . LYS A 1 270 ? -6.187 0.804 15.390 1.00 97.75 270 LYS A N 1
ATOM 2094 C CA . LYS A 1 270 ? -5.007 -0.073 15.440 1.00 97.75 270 LYS A CA 1
ATOM 2095 C C . LYS A 1 270 ? -3.727 0.696 15.133 1.00 97.75 270 LYS A C 1
ATOM 2097 O O . LYS A 1 270 ? -2.771 0.528 15.879 1.00 97.75 270 LYS A O 1
ATOM 2102 N N . THR A 1 271 ? -3.721 1.577 14.128 1.00 97.75 271 THR A N 1
ATOM 2103 C CA . THR A 1 271 ? -2.580 2.462 13.841 1.00 97.75 271 THR A CA 1
ATOM 2104 C C . THR A 1 271 ? -2.189 3.274 15.070 1.00 97.75 271 THR A C 1
ATOM 2106 O O . THR A 1 271 ? -1.025 3.263 15.449 1.00 97.75 271 THR A O 1
ATOM 2109 N N . ILE A 1 272 ? -3.147 3.930 15.732 1.00 97.62 272 ILE A N 1
ATOM 2110 C CA . ILE A 1 272 ? -2.881 4.743 16.931 1.00 97.62 272 ILE A CA 1
ATOM 2111 C C . ILE A 1 272 ? -2.297 3.895 18.066 1.00 97.62 272 ILE A C 1
ATOM 2113 O O . ILE A 1 272 ? -1.409 4.362 18.771 1.00 97.62 272 ILE A O 1
ATOM 2117 N N . ALA A 1 273 ? -2.776 2.661 18.237 1.00 97.12 273 ALA A N 1
ATOM 2118 C CA . ALA A 1 273 ? -2.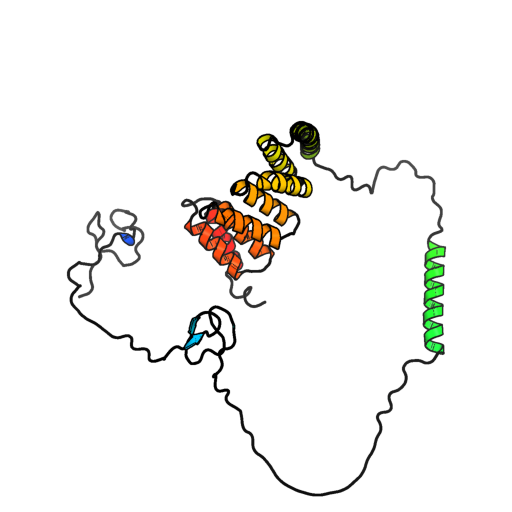323 1.773 19.305 1.00 97.12 273 ALA A CA 1
ATOM 2119 C C . ALA A 1 273 ? -0.870 1.294 19.135 1.00 97.12 273 ALA A C 1
ATOM 2121 O O . ALA A 1 273 ? -0.216 0.988 20.128 1.00 97.12 273 ALA A O 1
ATOM 2122 N N . ILE A 1 274 ? -0.373 1.197 17.897 1.00 96.19 274 ILE A N 1
ATOM 2123 C CA . ILE A 1 274 ? 0.982 0.694 17.604 1.00 96.19 274 ILE A CA 1
ATOM 2124 C C . ILE A 1 274 ? 1.977 1.791 17.227 1.00 96.19 274 ILE A C 1
ATOM 2126 O O . ILE A 1 274 ? 3.184 1.553 17.259 1.00 96.19 274 ILE A O 1
ATOM 2130 N N . ALA A 1 275 ? 1.496 2.964 16.817 1.00 95.06 275 ALA A N 1
ATOM 2131 C CA . ALA A 1 275 ? 2.361 4.043 16.382 1.00 95.06 275 ALA A CA 1
ATOM 2132 C C . ALA A 1 275 ? 3.100 4.673 17.577 1.00 95.06 275 ALA A C 1
ATOM 2134 O O . ALA A 1 275 ? 2.526 4.782 18.664 1.00 95.06 275 ALA A O 1
ATOM 2135 N N . PRO A 1 276 ? 4.354 5.135 17.395 1.00 94.62 276 PRO A N 1
ATOM 2136 C CA . PRO A 1 276 ? 5.060 5.868 18.434 1.00 94.62 276 PRO A CA 1
ATOM 2137 C C . PRO A 1 276 ? 4.241 7.071 18.928 1.00 94.62 276 PRO A C 1
ATOM 2139 O O . PRO A 1 276 ? 3.546 7.707 18.117 1.00 94.62 276 PRO A O 1
ATOM 2142 N N . PRO A 1 277 ? 4.341 7.425 20.223 1.00 89.25 277 PRO A N 1
ATOM 2143 C CA . PRO A 1 277 ? 3.688 8.609 20.764 1.00 89.25 277 PRO A CA 1
ATOM 2144 C C . PRO A 1 277 ? 4.002 9.849 19.921 1.00 89.25 277 PRO A C 1
ATOM 2146 O O . PRO A 1 277 ? 5.146 10.071 19.530 1.00 89.25 277 PRO A O 1
ATOM 2149 N N . ASN A 1 278 ? 2.978 10.653 19.630 1.00 87.44 278 ASN A N 1
ATOM 2150 C CA . ASN A 1 278 ? 3.068 11.879 18.826 1.00 87.44 278 ASN A CA 1
ATOM 2151 C C . ASN A 1 278 ? 3.602 11.712 17.391 1.00 87.44 278 ASN A C 1
ATOM 2153 O O . ASN A 1 278 ? 3.904 12.717 16.751 1.00 87.44 278 ASN A O 1
ATOM 2157 N N . SER A 1 279 ? 3.673 10.490 16.856 1.00 94.38 279 SER A N 1
ATOM 2158 C CA . SER A 1 279 ? 4.004 10.275 15.443 1.00 94.38 279 SER A CA 1
ATOM 2159 C C . SER A 1 279 ? 2.967 10.909 14.513 1.00 94.38 279 SER A C 1
ATOM 2161 O O . SER A 1 279 ? 1.766 10.899 14.795 1.00 94.38 279 SER A O 1
ATOM 2163 N N . GLU A 1 280 ? 3.433 11.413 13.369 1.00 93.88 280 GLU A N 1
ATOM 2164 C CA . GLU A 1 280 ? 2.579 12.006 12.334 1.00 93.88 280 GLU A CA 1
ATOM 2165 C C . GLU A 1 280 ? 1.456 11.049 11.914 1.00 93.88 280 GLU A C 1
ATOM 2167 O O . GLU A 1 280 ? 0.287 11.425 11.904 1.00 93.88 280 GLU A O 1
ATOM 2172 N N . MET A 1 281 ? 1.785 9.779 11.671 1.00 92.12 281 MET A N 1
ATOM 2173 C CA . MET A 1 281 ? 0.810 8.766 11.262 1.00 92.12 281 MET A CA 1
ATOM 2174 C C . MET A 1 281 ? -0.257 8.509 12.341 1.00 92.12 281 MET A C 1
ATOM 2176 O O . MET A 1 281 ? -1.434 8.332 12.025 1.00 92.12 281 MET A O 1
ATOM 2180 N N . GLY A 1 282 ? 0.120 8.543 13.624 1.00 96.31 282 GLY A N 1
ATOM 2181 C CA . GLY A 1 282 ? -0.832 8.460 14.732 1.00 96.31 282 GLY A CA 1
ATOM 2182 C C . GLY A 1 282 ? -1.750 9.685 14.815 1.00 96.31 282 GLY A C 1
ATOM 2183 O O . GLY A 1 282 ? -2.940 9.540 15.090 1.00 96.31 282 GLY A O 1
ATOM 2184 N N . GLN A 1 283 ? -1.230 10.886 14.547 1.00 96.88 283 GLN A N 1
ATOM 2185 C CA . GLN A 1 283 ? -2.027 12.119 14.499 1.00 96.88 283 GLN A CA 1
ATOM 2186 C C . GLN A 1 283 ? -2.995 12.123 13.308 1.00 96.88 283 GLN A C 1
ATOM 2188 O O . GLN A 1 283 ? -4.179 12.405 13.485 1.00 96.88 283 GLN A O 1
ATOM 2193 N N . GLN A 1 284 ? -2.530 11.726 12.122 1.00 95.81 284 GLN A N 1
ATOM 2194 C CA . GLN A 1 284 ? -3.367 11.592 10.928 1.00 95.81 284 GLN A CA 1
ATOM 2195 C C . GLN A 1 284 ? -4.488 10.569 11.146 1.00 95.81 284 GLN A C 1
ATOM 2197 O O . GLN A 1 284 ? -5.645 10.844 10.839 1.00 95.81 284 GLN A O 1
ATOM 2202 N N . ALA A 1 285 ? -4.184 9.412 11.744 1.00 96.19 285 ALA A N 1
ATOM 2203 C CA . ALA A 1 285 ? -5.197 8.411 12.073 1.00 96.19 285 ALA A CA 1
ATOM 2204 C C . ALA A 1 285 ? -6.273 8.959 13.033 1.00 96.19 285 ALA A C 1
ATOM 2206 O O . ALA A 1 285 ? -7.460 8.696 12.834 1.00 96.19 285 ALA A O 1
ATOM 2207 N N . LYS A 1 286 ? -5.891 9.765 14.037 1.00 95.75 286 LYS A N 1
ATOM 2208 C CA . LYS A 1 286 ? -6.851 10.456 14.922 1.00 95.75 286 LYS A CA 1
ATOM 2209 C C . LYS A 1 286 ? -7.736 11.427 14.140 1.00 95.75 286 LYS A C 1
ATOM 2211 O O . LYS A 1 286 ? -8.952 11.398 14.302 1.00 95.75 286 LYS A O 1
ATOM 2216 N N . GLN A 1 287 ? -7.146 12.215 13.245 1.00 94.06 287 GLN A N 1
ATOM 2217 C CA . GLN A 1 287 ? -7.887 13.154 12.405 1.00 94.06 287 GLN A CA 1
ATOM 2218 C C . GLN A 1 287 ? -8.915 12.439 11.512 1.00 94.06 287 GLN A C 1
ATOM 2220 O O . GLN A 1 287 ? -10.060 12.886 11.413 1.00 94.06 287 GLN A O 1
ATOM 2225 N N . PHE A 1 288 ? -8.551 11.305 10.902 1.00 93.44 288 PHE A N 1
ATOM 2226 C CA . PHE A 1 288 ? -9.495 10.509 10.113 1.00 93.44 288 PHE A CA 1
ATOM 2227 C C . PHE A 1 288 ? -10.672 10.003 10.953 1.00 93.44 288 PHE A C 1
ATOM 2229 O O . PHE A 1 288 ? -11.815 10.076 10.489 1.00 93.44 288 PHE A O 1
ATOM 2236 N N . LEU A 1 289 ? -10.416 9.548 12.187 1.00 92.81 289 LEU A N 1
ATOM 2237 C CA . LEU A 1 289 ? -11.467 9.132 13.119 1.00 92.81 289 LEU A CA 1
ATOM 2238 C C . LEU A 1 289 ? -12.402 10.290 13.476 1.00 92.81 289 LEU A C 1
ATOM 2240 O O . LEU A 1 289 ? -13.615 10.111 13.478 1.00 92.81 289 LEU A O 1
ATOM 2244 N N . GLU A 1 290 ? -11.881 11.481 13.752 1.00 90.12 290 GLU A N 1
ATOM 2245 C CA . GLU A 1 290 ? -12.701 12.655 14.080 1.00 90.12 290 GLU A CA 1
ATOM 2246 C C . GLU A 1 290 ? -13.597 13.072 12.908 1.00 90.12 290 GLU A C 1
ATOM 2248 O O . GLU A 1 290 ? -14.791 13.305 13.088 1.00 90.12 290 GLU A O 1
ATOM 2253 N N . GLN A 1 291 ? -13.057 13.077 11.688 1.00 84.69 291 GLN A N 1
ATOM 2254 C CA . GLN A 1 291 ? -13.805 13.447 10.483 1.00 84.69 291 GLN A CA 1
ATOM 2255 C C . GLN A 1 291 ? -14.929 12.455 10.137 1.00 84.69 291 GLN A C 1
ATOM 2257 O O . GLN A 1 291 ? -15.963 12.863 9.607 1.00 84.69 291 GLN A O 1
ATOM 2262 N N . HIS A 1 292 ? -14.759 11.167 10.455 1.00 75.44 292 HIS A N 1
ATOM 2263 C CA . HIS A 1 292 ? -15.661 10.087 10.022 1.00 75.44 292 HIS A CA 1
ATOM 2264 C C . HIS A 1 292 ? -16.376 9.361 11.181 1.00 75.44 292 HIS A C 1
ATOM 2266 O O . HIS A 1 292 ? -17.052 8.351 10.972 1.00 75.44 292 HIS A O 1
ATOM 2272 N N . SER A 1 293 ? -16.282 9.884 12.409 1.00 65.75 293 SER A N 1
ATOM 2273 C CA . SER A 1 293 ? -16.999 9.380 13.595 1.00 65.75 293 SER A CA 1
ATOM 2274 C C . SER A 1 293 ? -18.397 9.980 13.777 1.00 65.75 293 SER A C 1
ATOM 2276 O O . SER A 1 293 ? -19.138 9.535 14.653 1.00 65.75 293 SER A O 1
ATOM 2278 N N . SER A 1 294 ? -18.798 10.952 12.948 1.00 58.72 294 SER A N 1
ATOM 2279 C CA . SER A 1 294 ? -20.110 11.589 13.080 1.00 58.72 294 SER A CA 1
ATOM 2280 C C . SER A 1 294 ? -21.254 10.608 12.741 1.00 58.72 294 SER A C 1
ATOM 2282 O O . SER A 1 294 ? -21.260 10.037 11.643 1.00 58.72 294 SER A O 1
ATOM 2284 N N . PRO A 1 295 ? -22.270 10.437 13.617 1.00 55.06 295 PRO A N 1
ATOM 2285 C CA . PRO A 1 295 ? -23.397 9.513 13.410 1.00 55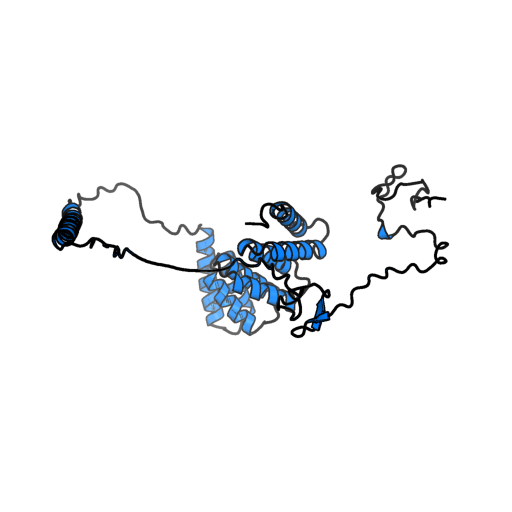.06 295 PRO A CA 1
ATOM 2286 C C . PRO A 1 295 ? -24.202 9.755 12.124 1.00 55.06 295 PRO A C 1
ATOM 2288 O O . PRO A 1 295 ? -24.952 8.888 11.681 1.00 55.06 295 PRO A O 1
ATOM 2291 N N . LEU A 1 296 ? -24.059 10.935 11.515 1.00 47.75 296 LEU A N 1
ATOM 2292 C CA . LEU A 1 296 ? -24.772 11.331 10.301 1.00 47.75 296 LEU A CA 1
ATOM 2293 C C . LEU A 1 296 ? -24.247 10.644 9.029 1.00 47.75 296 LEU A C 1
ATOM 2295 O O . LEU A 1 296 ? -24.989 10.553 8.053 1.00 47.75 296 LEU A O 1
ATOM 2299 N N . ILE A 1 297 ? -23.003 10.151 9.032 1.00 54.06 297 ILE A N 1
ATOM 2300 C CA . ILE A 1 297 ? -22.410 9.423 7.893 1.00 54.06 297 ILE A CA 1
ATOM 2301 C C . ILE A 1 297 ? -22.697 7.918 7.994 1.00 54.06 297 ILE A C 1
ATOM 2303 O O . ILE A 1 297 ? -22.800 7.241 6.981 1.00 54.06 297 ILE A O 1
ATOM 2307 N N . GLN A 1 298 ? -22.907 7.391 9.204 1.00 50.38 298 GLN A N 1
ATOM 2308 C CA . GLN A 1 298 ? -23.102 5.952 9.436 1.00 50.38 298 GLN A CA 1
ATOM 2309 C C . GLN A 1 298 ? -24.493 5.428 9.018 1.00 50.38 298 GLN A C 1
ATOM 2311 O O . GLN A 1 298 ? -24.714 4.222 9.056 1.00 50.38 298 GLN A O 1
ATOM 2316 N N . ASN A 1 299 ? -25.411 6.317 8.609 1.00 41.44 299 ASN A N 1
ATOM 2317 C CA . ASN A 1 299 ? -26.808 6.011 8.264 1.00 41.44 299 ASN A CA 1
ATOM 2318 C C . ASN A 1 299 ? -27.206 6.391 6.817 1.00 41.44 299 ASN A C 1
ATOM 2320 O O . ASN A 1 299 ? -28.398 6.530 6.533 1.00 41.44 299 ASN A O 1
ATOM 2324 N N . LYS A 1 300 ? -26.251 6.594 5.902 1.00 39.56 300 LYS A N 1
ATOM 2325 C CA . LYS A 1 300 ? -26.510 6.823 4.468 1.00 39.56 300 LYS A CA 1
ATOM 2326 C C . LYS A 1 300 ? -25.726 5.845 3.610 1.00 39.56 300 LYS A C 1
ATOM 2328 O O . LYS A 1 300 ? -26.282 5.457 2.562 1.00 39.56 300 LYS A O 1
#